Protein AF-E4X797-F1 (afdb_monomer_lite)

InterPro domains:
  IPR055325 Cilia- and flagella-associated protein 161 [PTHR24274] (7-200)

Structure (mmCIF, N/CA/C/O backbone):
data_AF-E4X797-F1
#
_entry.id   AF-E4X797-F1
#
loop_
_atom_site.group_PDB
_atom_site.id
_atom_site.type_symbol
_atom_site.label_atom_id
_atom_site.label_alt_id
_atom_site.label_comp_id
_atom_site.label_asym_id
_atom_site.label_entity_id
_atom_site.label_seq_id
_atom_site.pdbx_PDB_ins_code
_atom_site.Cartn_x
_atom_site.Cartn_y
_atom_site.Cartn_z
_atom_site.occupancy
_atom_site.B_iso_or_equiv
_atom_site.auth_seq_id
_atom_site.auth_comp_id
_atom_site.auth_asym_id
_atom_site.auth_atom_id
_atom_site.pdbx_PDB_model_num
ATOM 1 N N . MET A 1 1 ? 0.030 16.249 -66.588 1.00 43.78 1 MET A N 1
ATOM 2 C CA . MET A 1 1 ? 1.057 15.683 -65.692 1.00 43.78 1 MET A CA 1
ATOM 3 C C . MET A 1 1 ? 0.570 14.306 -65.312 1.00 43.78 1 MET A C 1
ATOM 5 O O . MET A 1 1 ? -0.428 14.226 -64.606 1.00 43.78 1 MET A O 1
ATOM 9 N N . ASP A 1 2 ? 1.193 13.257 -65.838 1.00 49.19 2 ASP A N 1
ATOM 10 C CA . ASP A 1 2 ? 0.786 11.895 -65.49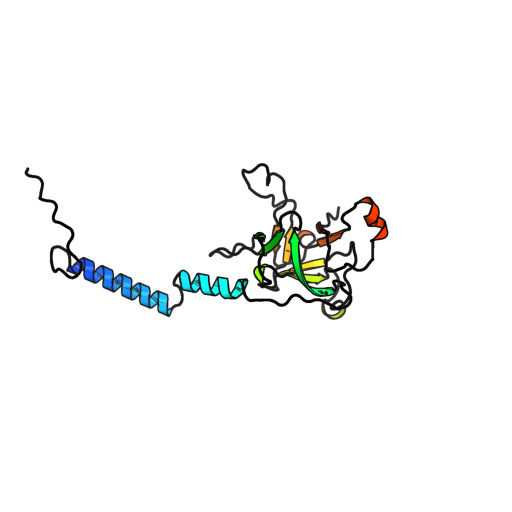4 1.00 49.19 2 ASP A CA 1
ATOM 11 C C . ASP A 1 2 ? 1.124 11.599 -64.025 1.00 49.19 2 ASP A C 1
ATOM 13 O O . ASP A 1 2 ? 2.208 11.977 -63.558 1.00 49.19 2 ASP A O 1
ATOM 17 N N . PRO A 1 3 ? 0.208 10.974 -63.263 1.00 57.75 3 PRO A N 1
ATOM 18 C CA . PRO A 1 3 ? 0.470 10.598 -61.884 1.00 57.75 3 PRO A CA 1
ATOM 19 C C . PRO A 1 3 ? 1.621 9.592 -61.867 1.00 57.75 3 PRO A C 1
ATOM 21 O O . PRO A 1 3 ? 1.581 8.575 -62.560 1.00 57.75 3 PRO A O 1
ATOM 24 N N . ARG A 1 4 ? 2.672 9.882 -61.090 1.00 59.25 4 ARG A N 1
ATOM 25 C CA . ARG A 1 4 ? 3.785 8.938 -60.927 1.00 59.25 4 ARG A CA 1
ATOM 26 C C . ARG A 1 4 ? 3.206 7.614 -60.414 1.00 59.25 4 ARG A C 1
ATOM 28 O O . ARG A 1 4 ? 2.452 7.654 -59.439 1.00 59.25 4 ARG A O 1
ATOM 35 N N . PRO A 1 5 ? 3.530 6.465 -61.030 1.00 65.88 5 PRO A N 1
ATOM 36 C CA . PRO A 1 5 ? 3.034 5.186 -60.550 1.00 65.88 5 PRO A CA 1
ATOM 37 C C . PRO A 1 5 ? 3.501 5.001 -59.104 1.00 65.88 5 PRO A C 1
ATOM 39 O O . PRO A 1 5 ? 4.691 5.142 -58.815 1.00 65.88 5 PRO A O 1
ATOM 42 N N . PHE A 1 6 ? 2.563 4.744 -58.189 1.00 63.16 6 PHE A N 1
ATOM 43 C CA . PHE A 1 6 ? 2.888 4.404 -56.808 1.00 63.16 6 PHE A CA 1
ATOM 44 C C . PHE A 1 6 ? 3.743 3.137 -56.831 1.00 63.16 6 PHE A C 1
ATOM 46 O O . PHE A 1 6 ? 3.275 2.052 -57.170 1.00 63.16 6 PHE A O 1
ATOM 53 N N . VAL A 1 7 ? 5.029 3.298 -56.540 1.00 67.88 7 VAL A N 1
ATOM 54 C CA . VAL A 1 7 ? 5.968 2.189 -56.442 1.00 67.88 7 VAL A CA 1
ATOM 55 C C . VAL A 1 7 ? 5.628 1.419 -55.166 1.00 67.88 7 VAL A C 1
ATOM 57 O O . VAL A 1 7 ? 5.572 2.008 -54.087 1.00 67.88 7 VAL A O 1
ATOM 60 N N . ASN A 1 8 ? 5.371 0.115 -55.289 1.00 73.19 8 ASN A N 1
ATOM 61 C CA . ASN A 1 8 ? 5.105 -0.752 -54.141 1.00 73.19 8 ASN A CA 1
ATOM 62 C C . ASN A 1 8 ? 6.277 -0.695 -53.150 1.00 73.19 8 ASN A C 1
ATOM 64 O O . ASN A 1 8 ? 7.438 -0.695 -53.559 1.00 73.19 8 ASN A O 1
ATOM 68 N N . ALA A 1 9 ? 5.980 -0.662 -51.848 1.00 72.38 9 ALA A N 1
ATOM 69 C CA . ALA A 1 9 ? 7.008 -0.659 -50.813 1.00 72.38 9 ALA A CA 1
ATOM 70 C C . ALA A 1 9 ? 7.877 -1.925 -50.923 1.00 72.38 9 ALA A C 1
ATOM 72 O O . ALA A 1 9 ? 7.372 -3.048 -50.865 1.00 72.38 9 ALA A O 1
ATOM 73 N N . TYR A 1 10 ? 9.185 -1.739 -51.100 1.00 79.00 10 TYR A N 1
ATOM 74 C CA . TYR A 1 10 ? 10.157 -2.829 -51.123 1.00 79.00 10 TYR A CA 1
ATOM 75 C C . TYR A 1 10 ? 10.612 -3.177 -49.702 1.00 79.00 10 TYR A C 1
ATOM 77 O O . TYR A 1 10 ? 10.561 -2.351 -48.794 1.00 79.00 10 TYR A O 1
ATOM 85 N N . SER A 1 11 ? 11.079 -4.412 -49.496 1.00 77.38 11 SER A N 1
ATOM 86 C CA . SER A 1 11 ? 11.676 -4.793 -48.212 1.00 77.38 11 SER A CA 1
ATOM 87 C C . SER A 1 11 ? 12.973 -4.015 -47.970 1.00 77.38 11 SER A C 1
ATOM 89 O O . SER A 1 11 ? 13.717 -3.758 -48.915 1.00 77.38 11 SER A O 1
ATOM 91 N N . ALA A 1 12 ? 13.309 -3.739 -46.706 1.00 74.19 12 ALA A N 1
ATOM 92 C CA . ALA A 1 12 ? 14.536 -3.021 -46.329 1.00 74.19 12 ALA A CA 1
ATOM 93 C C . ALA A 1 12 ? 15.841 -3.698 -46.806 1.00 74.19 12 ALA A C 1
ATOM 95 O O . ALA A 1 12 ? 16.902 -3.080 -46.799 1.00 74.19 12 ALA A O 1
ATOM 96 N N . ARG A 1 13 ? 15.782 -4.973 -47.219 1.00 79.00 13 ARG A N 1
ATOM 97 C CA . ARG A 1 13 ? 16.916 -5.715 -47.799 1.00 79.00 13 ARG A CA 1
ATOM 98 C C . ARG A 1 13 ? 17.127 -5.426 -49.288 1.00 79.00 13 ARG A C 1
ATOM 100 O O . ARG A 1 13 ? 18.183 -5.743 -49.830 1.00 79.00 13 ARG A O 1
ATOM 107 N N . THR A 1 14 ? 16.124 -4.868 -49.959 1.00 83.50 14 THR A N 1
ATOM 108 C CA . THR A 1 14 ? 16.163 -4.571 -51.391 1.00 83.50 14 THR A CA 1
ATOM 109 C C . THR A 1 14 ? 16.775 -3.190 -51.589 1.00 83.50 14 THR A C 1
ATOM 111 O O . THR A 1 14 ? 16.285 -2.209 -51.039 1.00 83.50 14 THR A O 1
ATOM 114 N N . ARG A 1 15 ? 17.840 -3.093 -52.391 1.00 83.75 15 ARG A N 1
ATOM 115 C CA . ARG A 1 15 ? 18.558 -1.833 -52.640 1.00 83.75 15 ARG A CA 1
ATOM 116 C C . ARG A 1 15 ? 17.838 -0.954 -53.667 1.00 83.75 15 ARG A C 1
ATOM 118 O O . ARG A 1 15 ? 18.357 -0.710 -54.752 1.00 83.75 15 ARG A O 1
ATOM 125 N N . VAL A 1 16 ? 16.617 -0.535 -53.352 1.00 83.81 16 VAL A N 1
ATOM 126 C CA . VAL A 1 16 ? 15.786 0.318 -54.214 1.00 83.81 16 VAL A CA 1
ATOM 127 C C . VAL A 1 16 ? 15.377 1.570 -53.448 1.00 83.81 16 VAL A C 1
ATOM 129 O O . VAL A 1 16 ? 15.048 1.505 -52.268 1.00 83.81 16 VAL A O 1
ATOM 132 N N . GLY A 1 17 ? 15.394 2.721 -54.123 1.00 83.38 17 GLY A N 1
ATOM 133 C CA . GLY A 1 17 ? 15.044 3.999 -53.505 1.00 83.38 17 GLY A CA 1
ATOM 134 C C . GLY A 1 17 ? 16.029 4.391 -52.403 1.00 83.38 17 GLY A C 1
ATOM 135 O O . GLY A 1 17 ? 17.241 4.260 -52.575 1.00 83.38 17 GLY A O 1
ATOM 136 N N . ASN A 1 18 ? 15.506 4.852 -51.267 1.00 85.00 18 ASN A N 1
ATOM 137 C CA . ASN A 1 18 ? 16.290 5.356 -50.139 1.00 85.00 18 ASN A CA 1
ATOM 138 C C . ASN A 1 18 ? 16.750 4.262 -49.158 1.00 85.00 18 ASN A C 1
ATOM 140 O O . ASN A 1 18 ? 16.834 4.468 -47.949 1.00 85.00 18 ASN A O 1
ATOM 144 N N . TRP A 1 19 ? 17.041 3.075 -49.689 1.00 84.81 19 TRP A N 1
ATOM 145 C CA . TRP A 1 19 ? 17.377 1.890 -48.900 1.00 84.81 19 TRP A CA 1
ATOM 146 C C . TRP A 1 19 ? 18.532 2.126 -47.913 1.00 84.81 19 TRP A C 1
ATOM 148 O O . TRP A 1 19 ? 18.557 1.534 -46.839 1.00 84.81 19 TRP A O 1
ATOM 158 N N . ASN A 1 20 ? 19.488 2.987 -48.273 1.00 86.44 20 ASN A N 1
ATOM 159 C CA . ASN A 1 20 ? 20.651 3.293 -47.448 1.00 86.44 20 ASN A CA 1
ATOM 160 C C . ASN A 1 20 ? 20.257 4.088 -46.192 1.00 86.44 20 ASN A C 1
ATOM 162 O O . ASN A 1 20 ? 20.698 3.756 -45.098 1.00 86.44 20 ASN A O 1
ATOM 166 N N . GLU A 1 21 ? 19.388 5.096 -46.324 1.00 87.31 21 GLU A N 1
ATOM 167 C CA . GLU A 1 21 ? 18.887 5.860 -45.173 1.00 87.31 21 GLU A CA 1
ATOM 168 C C . GLU A 1 21 ? 18.026 4.986 -44.255 1.00 87.31 21 GLU A C 1
ATOM 170 O O . GLU A 1 21 ? 18.160 5.062 -43.034 1.00 87.31 21 GLU A O 1
ATOM 175 N N . ASP A 1 22 ? 17.204 4.099 -44.828 1.00 86.12 22 ASP A N 1
ATOM 176 C CA . ASP A 1 22 ? 16.419 3.141 -44.047 1.00 86.12 22 ASP A CA 1
ATOM 177 C C . ASP A 1 22 ? 17.318 2.193 -43.230 1.00 86.12 22 ASP A C 1
ATOM 179 O O . ASP A 1 22 ? 17.019 1.937 -42.062 1.00 86.12 22 ASP A O 1
ATOM 183 N N . GLN A 1 23 ? 18.434 1.712 -43.797 1.00 84.69 23 GLN A N 1
ATOM 184 C CA . GLN A 1 23 ? 19.422 0.900 -43.071 1.00 84.69 23 GLN A CA 1
ATOM 185 C C . GLN A 1 23 ? 20.101 1.694 -41.950 1.00 84.69 23 GLN A C 1
ATOM 187 O O . GLN A 1 23 ? 20.113 1.233 -40.810 1.00 84.69 23 GLN A O 1
ATOM 192 N N . PHE A 1 24 ? 20.580 2.911 -42.228 1.00 87.56 24 PHE A N 1
ATOM 193 C CA . PHE A 1 24 ? 21.188 3.765 -41.200 1.00 87.56 24 PHE A CA 1
ATOM 194 C C . PHE A 1 24 ? 20.222 4.087 -40.057 1.00 87.56 24 PHE A C 1
ATOM 196 O O . PHE A 1 24 ? 20.630 4.118 -38.893 1.00 87.56 24 PHE A O 1
ATOM 203 N N . ARG A 1 25 ? 18.936 4.311 -40.360 1.00 85.81 25 ARG A N 1
ATOM 204 C CA . ARG A 1 25 ? 17.911 4.517 -39.332 1.00 85.81 25 ARG A CA 1
ATOM 205 C C . ARG A 1 25 ? 17.766 3.276 -38.452 1.00 85.81 25 ARG A C 1
ATOM 207 O O . ARG A 1 25 ? 17.811 3.412 -37.234 1.00 85.81 25 ARG A O 1
ATOM 214 N N . ILE A 1 26 ? 17.652 2.091 -39.055 1.00 87.69 26 ILE A N 1
ATOM 215 C CA . ILE A 1 26 ? 17.525 0.821 -38.322 1.00 87.69 26 ILE A CA 1
ATOM 216 C C . ILE A 1 26 ? 18.758 0.564 -37.451 1.00 87.69 26 ILE A C 1
ATOM 218 O O . ILE A 1 26 ? 18.621 0.213 -36.284 1.00 87.69 26 ILE A O 1
ATOM 222 N N . GLU A 1 27 ? 19.965 0.754 -37.984 1.00 91.06 27 GLU A N 1
ATOM 223 C CA . GLU A 1 27 ? 21.207 0.588 -37.222 1.00 91.06 27 GLU A CA 1
ATO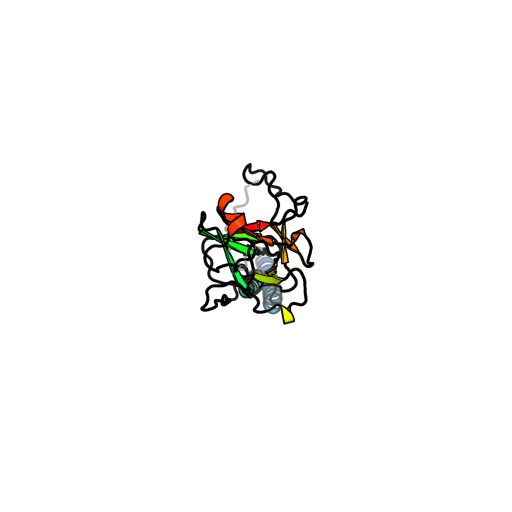M 224 C C . GLU A 1 27 ? 21.267 1.542 -36.027 1.00 91.06 27 GLU A C 1
ATOM 226 O O . GLU A 1 27 ? 21.610 1.127 -34.920 1.00 91.06 27 GLU A O 1
ATOM 231 N N . ARG A 1 28 ? 20.873 2.806 -36.220 1.00 90.81 28 ARG A N 1
ATOM 232 C CA . ARG A 1 28 ? 20.832 3.801 -35.145 1.00 90.81 28 ARG A CA 1
ATOM 233 C C . ARG A 1 28 ? 19.783 3.467 -34.083 1.00 90.81 28 ARG A C 1
ATOM 235 O O . ARG A 1 28 ? 20.077 3.593 -32.896 1.00 90.81 28 ARG A O 1
ATOM 242 N N . GLU A 1 29 ? 18.589 3.041 -34.489 1.00 91.44 29 GLU A N 1
ATOM 243 C CA . GLU A 1 29 ? 17.527 2.587 -33.578 1.00 91.44 29 GLU A CA 1
ATOM 244 C C . GLU A 1 29 ? 17.959 1.342 -32.792 1.00 91.44 29 GLU A C 1
ATOM 246 O O . GLU A 1 29 ? 17.751 1.275 -31.581 1.00 91.44 29 GLU A O 1
ATOM 251 N N . ASN A 1 30 ? 18.628 0.389 -33.448 1.00 91.75 30 ASN A N 1
ATOM 252 C CA . ASN A 1 30 ? 19.165 -0.809 -32.805 1.00 91.75 30 ASN A CA 1
ATOM 253 C C . ASN A 1 30 ? 20.282 -0.469 -31.812 1.00 91.75 30 ASN A C 1
ATOM 255 O O . ASN A 1 30 ? 20.276 -0.990 -30.698 1.00 91.75 30 ASN A O 1
ATOM 259 N N . ALA A 1 31 ? 21.203 0.427 -32.171 1.00 93.62 31 ALA A N 1
ATOM 260 C CA . ALA A 1 31 ? 22.273 0.863 -31.277 1.00 93.62 31 ALA A CA 1
ATOM 261 C C . ALA A 1 31 ? 21.721 1.585 -30.035 1.00 93.62 31 ALA A C 1
ATOM 263 O O . ALA A 1 31 ? 22.186 1.343 -28.918 1.00 93.62 31 ALA A O 1
ATOM 264 N N . ASP A 1 32 ? 20.703 2.437 -30.202 1.00 92.12 32 ASP A N 1
ATOM 265 C CA . ASP A 1 32 ? 20.028 3.085 -29.072 1.00 92.12 32 ASP A CA 1
ATOM 266 C C . ASP A 1 32 ? 19.268 2.067 -28.210 1.00 92.12 32 ASP A C 1
ATOM 268 O O . ASP A 1 32 ? 19.373 2.078 -26.983 1.00 92.12 32 ASP A O 1
ATOM 272 N N . TYR A 1 33 ? 18.584 1.106 -28.838 1.00 93.44 33 TYR A N 1
ATOM 273 C CA . TYR A 1 33 ? 17.927 0.009 -28.135 1.00 93.44 33 TYR A CA 1
ATOM 274 C C . TYR A 1 33 ? 18.915 -0.830 -27.316 1.00 93.44 33 TYR A C 1
ATOM 276 O O . TYR A 1 33 ? 18.655 -1.102 -26.145 1.00 93.44 33 TYR A O 1
ATOM 284 N N . GLU A 1 34 ? 20.053 -1.224 -27.889 1.00 93.31 34 GLU A N 1
ATOM 285 C CA . GLU A 1 34 ? 21.095 -1.982 -27.190 1.00 93.31 34 GLU A CA 1
ATOM 286 C C . GLU A 1 34 ? 21.696 -1.185 -26.032 1.00 93.31 34 GLU A C 1
ATOM 288 O O . GLU A 1 34 ? 21.855 -1.725 -24.933 1.00 93.31 34 GLU A O 1
ATOM 293 N N . ARG A 1 35 ? 21.941 0.116 -26.231 1.00 94.44 35 ARG A N 1
ATOM 294 C CA . ARG A 1 35 ? 22.379 1.030 -25.170 1.00 94.44 35 ARG A CA 1
ATOM 295 C C . ARG A 1 35 ? 21.366 1.085 -24.024 1.00 94.44 35 ARG A C 1
ATOM 297 O O . ARG A 1 35 ? 21.747 0.929 -22.863 1.00 94.44 35 ARG A O 1
ATOM 304 N N . LEU A 1 36 ? 20.082 1.285 -24.325 1.00 92.19 36 LEU A N 1
ATOM 305 C CA . LEU A 1 36 ? 19.012 1.342 -23.322 1.00 92.19 36 LEU A CA 1
ATOM 306 C C . LEU A 1 36 ? 18.791 -0.012 -22.634 1.00 92.19 36 LEU A C 1
ATOM 308 O O . LEU A 1 36 ? 18.536 -0.053 -21.427 1.00 92.19 36 LEU A O 1
ATOM 312 N N . LYS A 1 37 ? 18.935 -1.117 -23.375 1.00 93.69 37 LYS A N 1
ATOM 313 C CA . LYS A 1 37 ? 18.876 -2.491 -22.859 1.00 93.69 37 LYS A CA 1
ATOM 314 C C . LYS A 1 37 ? 19.996 -2.757 -21.863 1.00 93.69 37 LYS A C 1
ATOM 316 O O . LYS A 1 37 ? 19.723 -3.295 -20.790 1.00 93.69 37 LYS A O 1
ATOM 321 N N . ALA A 1 38 ? 21.226 -2.373 -22.211 1.00 92.19 38 ALA A N 1
ATOM 322 C CA . ALA A 1 38 ? 22.402 -2.512 -21.357 1.00 92.19 38 ALA A CA 1
ATOM 323 C C . ALA A 1 38 ? 22.287 -1.645 -20.094 1.00 92.19 38 ALA A C 1
ATOM 325 O O . ALA A 1 38 ? 22.628 -2.096 -19.004 1.00 92.19 38 ALA A O 1
ATOM 326 N N . ALA A 1 39 ? 21.728 -0.437 -20.217 1.00 92.44 39 ALA A N 1
ATOM 327 C CA . ALA A 1 39 ? 21.442 0.434 -19.079 1.00 92.44 39 ALA A CA 1
ATOM 328 C C . ALA A 1 39 ? 20.250 -0.039 -18.218 1.00 92.44 39 ALA A C 1
ATOM 330 O O . ALA A 1 39 ? 20.035 0.470 -17.117 1.00 92.44 39 ALA A O 1
ATOM 331 N N . GLY A 1 40 ? 19.450 -1.002 -18.689 1.00 89.12 40 GLY A N 1
ATOM 332 C CA . GLY A 1 40 ? 18.283 -1.483 -17.952 1.00 89.12 40 GLY A CA 1
ATOM 333 C C . GLY A 1 40 ? 17.127 -0.474 -17.898 1.00 89.12 40 GLY A C 1
ATOM 334 O O . GLY A 1 40 ? 16.359 -0.495 -16.927 1.00 89.12 40 GLY A O 1
ATOM 335 N N . LEU A 1 41 ? 17.066 0.439 -18.876 1.00 89.12 41 LEU A N 1
ATOM 336 C CA . LEU A 1 41 ? 16.121 1.560 -18.964 1.00 89.12 41 LEU A CA 1
ATOM 337 C C . LEU A 1 41 ? 14.966 1.288 -19.933 1.00 89.12 41 LEU A C 1
ATOM 339 O O . LEU A 1 41 ? 14.091 2.138 -20.105 1.00 89.12 41 LEU A O 1
ATOM 343 N N . LEU A 1 42 ? 14.927 0.109 -20.565 1.00 90.62 42 LEU A N 1
ATOM 344 C CA . LEU A 1 42 ? 13.785 -0.253 -21.393 1.00 90.62 42 LEU A CA 1
ATOM 345 C C . LEU A 1 42 ? 12.529 -0.319 -20.529 1.00 90.62 42 LEU A C 1
ATOM 347 O O . LEU A 1 42 ? 12.534 -0.847 -19.415 1.00 90.62 42 LEU A O 1
ATOM 351 N N . ARG A 1 43 ? 11.414 0.163 -21.081 1.00 87.19 43 ARG A N 1
ATOM 352 C CA . ARG A 1 43 ? 10.132 0.239 -20.372 1.00 87.19 43 ARG A CA 1
ATOM 353 C C . ARG A 1 43 ? 9.734 -1.085 -19.714 1.00 87.19 43 ARG A C 1
ATOM 355 O O . ARG A 1 43 ? 9.262 -1.073 -18.584 1.00 87.19 43 ARG A O 1
ATOM 362 N N . HIS A 1 44 ? 9.934 -2.218 -20.389 1.00 88.38 44 HIS A N 1
ATOM 363 C CA . HIS A 1 44 ? 9.597 -3.527 -19.823 1.00 88.38 44 HIS A CA 1
ATOM 364 C C . HIS A 1 44 ? 10.490 -3.899 -18.627 1.00 88.38 44 HIS A C 1
ATOM 366 O O . HIS A 1 44 ? 9.967 -4.406 -17.642 1.00 88.38 44 HIS A O 1
ATOM 372 N N . GLN A 1 45 ? 11.788 -3.568 -18.663 1.00 90.19 45 GLN A N 1
ATOM 373 C CA . GLN A 1 45 ? 12.728 -3.807 -17.558 1.00 90.19 45 GLN A CA 1
ATOM 374 C C . GLN A 1 45 ? 12.402 -2.923 -16.347 1.00 90.19 45 GLN A C 1
ATOM 376 O O . GLN A 1 45 ? 12.437 -3.383 -15.209 1.00 90.19 45 GLN A O 1
ATOM 381 N N . LEU A 1 46 ? 12.048 -1.655 -16.579 1.00 88.38 46 LEU A N 1
ATOM 382 C CA . LEU A 1 46 ? 11.616 -0.746 -15.513 1.00 88.38 46 LEU A CA 1
ATOM 383 C C . LEU A 1 46 ? 10.317 -1.230 -14.857 1.00 88.38 46 LEU A C 1
ATOM 385 O O . LEU A 1 46 ? 10.233 -1.316 -13.633 1.00 88.38 46 LEU A O 1
ATOM 389 N N . VAL A 1 47 ? 9.329 -1.621 -15.666 1.00 88.00 47 VAL A N 1
ATOM 390 C CA . VAL A 1 47 ? 8.067 -2.189 -15.171 1.00 88.00 47 VAL A CA 1
ATOM 391 C C . VAL A 1 47 ? 8.313 -3.486 -14.399 1.00 88.00 47 VAL A C 1
ATOM 393 O O . VAL A 1 47 ? 7.676 -3.710 -13.374 1.00 88.00 47 VAL A O 1
ATOM 396 N N . GLU A 1 48 ? 9.234 -4.335 -14.847 1.00 89.19 48 GLU A N 1
ATOM 397 C CA . GLU A 1 48 ? 9.595 -5.568 -14.146 1.00 89.19 48 GLU A CA 1
ATOM 398 C C . GLU A 1 48 ? 10.256 -5.294 -12.789 1.00 89.19 48 GLU A C 1
ATOM 400 O O . GLU A 1 48 ? 9.876 -5.917 -11.798 1.00 89.19 48 GLU A O 1
ATOM 405 N N . LYS A 1 49 ? 11.157 -4.303 -12.704 1.00 88.06 49 LYS A N 1
ATOM 406 C CA . LYS A 1 49 ? 11.740 -3.836 -11.431 1.00 88.06 49 LYS A CA 1
ATOM 407 C C . LYS A 1 49 ? 10.668 -3.333 -10.458 1.00 88.06 49 LYS A C 1
ATOM 409 O O . LYS A 1 49 ? 10.710 -3.650 -9.272 1.00 88.06 49 LYS A O 1
ATOM 414 N N . ILE A 1 50 ? 9.688 -2.570 -10.946 1.00 87.44 50 ILE A N 1
ATOM 415 C CA . ILE A 1 50 ? 8.570 -2.091 -10.117 1.00 87.44 50 ILE A CA 1
ATOM 416 C C . ILE A 1 50 ? 7.702 -3.275 -9.669 1.00 87.44 50 ILE A C 1
ATOM 418 O O . ILE A 1 50 ? 7.397 -3.412 -8.484 1.00 87.44 50 ILE A O 1
ATOM 422 N N . LYS A 1 51 ? 7.340 -4.175 -10.590 1.00 87.31 51 LYS A N 1
ATOM 423 C CA . LYS A 1 51 ? 6.526 -5.358 -10.284 1.00 87.31 51 LYS A CA 1
ATOM 424 C C . LYS A 1 51 ? 7.191 -6.253 -9.247 1.00 87.31 51 LYS A C 1
ATOM 426 O O . LYS A 1 51 ? 6.533 -6.612 -8.277 1.00 87.31 51 LYS A O 1
ATOM 431 N N . SER A 1 52 ? 8.470 -6.584 -9.417 1.00 88.69 52 SER A N 1
ATOM 432 C CA . SER A 1 52 ? 9.191 -7.456 -8.483 1.00 88.69 52 SER A CA 1
ATOM 433 C C . SER A 1 52 ? 9.265 -6.849 -7.083 1.00 88.69 52 SER A C 1
ATOM 435 O O . SER A 1 52 ? 9.107 -7.557 -6.092 1.00 88.69 52 SER A O 1
ATOM 437 N N . ARG A 1 53 ? 9.412 -5.524 -6.992 1.00 88.94 53 ARG A N 1
ATOM 438 C CA . ARG A 1 53 ? 9.430 -4.797 -5.726 1.00 88.94 53 ARG A CA 1
ATOM 439 C C . ARG A 1 53 ? 8.073 -4.787 -5.016 1.00 88.94 53 ARG A C 1
ATOM 441 O O . ARG A 1 53 ? 8.012 -5.081 -3.824 1.00 88.94 53 ARG A O 1
ATOM 448 N N . PHE A 1 54 ? 7.000 -4.421 -5.715 1.00 88.19 54 PHE A N 1
ATOM 449 C CA . PHE A 1 54 ? 5.675 -4.227 -5.109 1.00 88.19 54 PHE A CA 1
ATOM 450 C C . PHE A 1 54 ? 4.902 -5.540 -4.926 1.00 88.19 54 PHE A C 1
ATOM 452 O O . PHE A 1 54 ? 4.156 -5.683 -3.957 1.00 88.19 54 PHE A O 1
ATOM 459 N N . LEU A 1 55 ? 5.086 -6.503 -5.833 1.00 88.44 55 LEU A N 1
ATOM 460 C CA . LEU A 1 55 ? 4.420 -7.809 -5.799 1.00 88.44 55 LEU A CA 1
ATOM 461 C C . LEU A 1 55 ? 5.254 -8.886 -5.098 1.00 88.44 55 LEU A C 1
ATOM 463 O O . LEU A 1 55 ? 4.869 -10.053 -5.122 1.00 88.44 55 LEU A O 1
ATOM 467 N N . ALA A 1 56 ? 6.373 -8.516 -4.465 1.00 90.50 56 ALA A N 1
ATOM 468 C CA . ALA A 1 56 ? 7.133 -9.442 -3.638 1.00 90.50 56 ALA A CA 1
ATOM 469 C C . ALA A 1 56 ? 6.197 -10.087 -2.597 1.00 90.50 56 ALA A C 1
ATOM 471 O O . ALA A 1 56 ? 5.481 -9.353 -1.900 1.00 90.50 56 ALA A O 1
ATOM 472 N N . PRO A 1 57 ? 6.170 -11.428 -2.496 1.00 90.12 57 PRO A N 1
ATOM 473 C CA . PRO A 1 57 ? 5.276 -12.123 -1.585 1.00 90.12 57 PRO A CA 1
ATOM 474 C C . PRO A 1 57 ? 5.649 -11.801 -0.141 1.00 90.12 57 PRO A C 1
ATOM 476 O O . PRO A 1 57 ? 6.828 -11.746 0.218 1.00 90.12 57 PRO A O 1
ATOM 479 N N . VAL A 1 58 ? 4.635 -11.595 0.694 1.00 89.69 58 VAL A N 1
ATOM 480 C CA . VAL A 1 58 ? 4.811 -11.304 2.119 1.00 89.69 58 VAL A CA 1
ATOM 481 C C . VAL A 1 58 ? 3.966 -12.277 2.918 1.00 89.69 58 VAL A C 1
ATOM 483 O O . VAL A 1 58 ? 2.797 -12.491 2.605 1.00 89.69 58 VAL A O 1
ATOM 486 N N . LYS A 1 59 ? 4.548 -12.869 3.960 1.00 87.12 59 LYS A N 1
ATOM 487 C CA . LYS A 1 59 ? 3.789 -13.674 4.918 1.00 87.12 59 LYS A CA 1
ATOM 488 C C . LYS A 1 59 ? 3.096 -12.729 5.895 1.00 87.12 59 LYS A C 1
ATOM 490 O O . LYS A 1 59 ? 3.764 -11.904 6.511 1.00 87.12 59 LYS A O 1
ATOM 495 N N . THR A 1 60 ? 1.775 -12.831 5.998 1.00 82.19 60 THR A N 1
ATOM 496 C CA . THR A 1 60 ? 1.011 -12.152 7.049 1.00 82.19 60 THR A CA 1
ATOM 497 C C . THR A 1 60 ? 1.341 -12.781 8.394 1.00 82.19 60 THR A C 1
ATOM 499 O O . THR A 1 60 ? 1.532 -13.998 8.479 1.00 82.19 60 THR A O 1
ATOM 502 N N . THR A 1 61 ? 1.415 -11.959 9.435 1.00 83.31 61 THR A N 1
ATOM 503 C CA . THR A 1 61 ? 1.671 -12.449 10.790 1.00 83.31 61 THR A CA 1
ATOM 504 C C . THR A 1 61 ? 0.340 -12.841 11.416 1.00 83.31 61 THR A C 1
ATOM 506 O O . THR A 1 61 ? -0.546 -12.003 11.546 1.00 83.31 61 THR A O 1
ATOM 509 N N . GLY A 1 62 ? 0.198 -14.116 11.767 1.00 76.56 62 GLY A N 1
ATOM 510 C CA . GLY A 1 62 ? -0.942 -14.637 12.515 1.00 76.56 62 GLY A CA 1
ATOM 511 C C . GLY A 1 62 ? -0.455 -15.238 13.823 1.00 76.56 62 GLY A C 1
ATOM 512 O O . GLY A 1 62 ? 0.561 -15.937 13.837 1.00 76.56 62 GLY A O 1
ATOM 513 N N . HIS A 1 63 ? -1.170 -14.963 14.908 1.00 79.50 63 HIS A N 1
ATOM 514 C CA . HIS A 1 63 ? -0.892 -15.541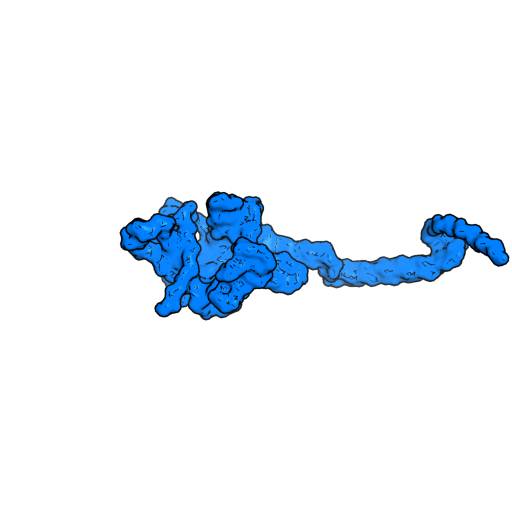 16.220 1.00 79.50 63 HIS A CA 1
ATOM 515 C C . HIS A 1 63 ? -1.971 -16.573 16.553 1.00 79.50 63 HIS A C 1
ATOM 517 O O . HIS A 1 63 ? -3.120 -16.432 16.139 1.00 79.50 63 HIS A O 1
ATOM 523 N N . GLY A 1 64 ? -1.611 -17.635 17.280 1.00 76.12 64 GLY A N 1
ATOM 524 C CA . GLY A 1 64 ? -2.542 -18.726 17.608 1.00 76.12 64 GLY A CA 1
ATOM 525 C C . GLY A 1 64 ? -3.695 -18.320 18.534 1.00 76.12 64 GLY A C 1
ATOM 526 O O . GLY A 1 64 ? -4.673 -19.051 18.641 1.00 76.12 64 GLY A O 1
ATOM 527 N N . ASP A 1 65 ? -3.589 -17.162 19.185 1.00 81.69 65 ASP A N 1
ATOM 528 C CA . ASP A 1 65 ? -4.632 -16.551 20.011 1.00 81.69 65 ASP A CA 1
ATOM 529 C C . ASP A 1 65 ? -5.626 -15.703 19.198 1.00 81.69 65 ASP A C 1
ATOM 531 O O . ASP A 1 65 ? -6.630 -15.259 19.745 1.00 81.69 65 ASP A O 1
ATOM 535 N N . GLY A 1 66 ? -5.365 -15.472 17.907 1.00 82.06 66 GLY A N 1
ATOM 536 C CA . GLY A 1 66 ? -6.254 -14.724 17.020 1.00 82.06 66 GLY A CA 1
ATOM 537 C C . GLY A 1 66 ? -6.296 -13.215 17.275 1.00 82.06 66 GLY A C 1
ATOM 538 O O . GLY A 1 66 ? -7.113 -12.532 16.655 1.00 82.06 66 GLY A O 1
ATOM 539 N N . HIS A 1 67 ? -5.429 -12.673 18.137 1.00 86.31 67 HIS A N 1
ATOM 540 C CA . HIS A 1 67 ? -5.378 -11.240 18.428 1.00 86.31 67 HIS A CA 1
ATOM 541 C C . HIS A 1 67 ? -4.407 -10.501 17.504 1.00 86.31 67 HIS A C 1
ATOM 543 O O . HIS A 1 67 ? -3.350 -11.009 17.118 1.00 86.31 67 HIS A O 1
ATOM 549 N N . MET A 1 68 ? -4.757 -9.266 17.156 1.00 88.31 68 MET A N 1
ATOM 550 C CA . MET A 1 68 ? -3.878 -8.363 16.419 1.00 88.31 68 MET A CA 1
ATOM 551 C C . MET A 1 68 ? -2.893 -7.691 17.378 1.00 88.31 68 MET A C 1
ATOM 553 O O . MET A 1 68 ? -3.301 -7.163 18.414 1.00 88.31 68 MET A O 1
ATOM 557 N N . ARG A 1 69 ? -1.603 -7.676 17.032 1.00 90.56 69 ARG A N 1
ATOM 558 C CA . ARG A 1 69 ? -0.543 -7.062 17.844 1.00 90.56 69 ARG A CA 1
ATOM 559 C C . ARG A 1 69 ? 0.202 -5.972 17.079 1.00 90.56 69 ARG A C 1
ATOM 561 O O . ARG A 1 69 ? 0.250 -5.963 15.847 1.00 90.56 69 ARG A O 1
ATOM 568 N N . PHE A 1 70 ? 0.821 -5.048 17.807 1.00 90.88 70 PHE A N 1
ATOM 569 C CA . PHE A 1 70 ? 1.739 -4.086 17.198 1.00 90.88 70 PHE A CA 1
ATOM 570 C C . PHE A 1 70 ? 2.965 -4.809 16.628 1.00 90.88 70 PHE A C 1
ATOM 572 O O . PHE A 1 70 ? 3.549 -5.676 17.279 1.00 90.88 70 PHE A O 1
ATOM 579 N N . GLY A 1 71 ? 3.344 -4.450 15.400 1.00 89.00 71 GLY A N 1
ATOM 580 C CA . GLY A 1 71 ? 4.385 -5.118 14.616 1.00 89.00 71 GLY A CA 1
ATOM 581 C C . GLY A 1 71 ? 3.857 -6.159 13.622 1.00 89.00 71 GLY A C 1
ATOM 582 O O . GLY A 1 71 ? 4.601 -6.558 12.719 1.00 89.00 71 GLY A O 1
ATOM 583 N N . ASP A 1 72 ? 2.582 -6.548 13.721 1.00 90.56 72 ASP A N 1
ATOM 584 C CA . ASP A 1 72 ? 1.986 -7.522 12.810 1.00 90.56 72 ASP A CA 1
ATOM 585 C C . ASP A 1 72 ? 1.836 -6.974 11.393 1.00 90.56 72 ASP A C 1
ATOM 587 O O . ASP A 1 72 ? 1.564 -5.790 11.172 1.00 90.56 72 ASP A O 1
ATOM 591 N N . ILE A 1 73 ? 1.999 -7.873 10.421 1.00 91.38 73 ILE A N 1
ATOM 592 C CA . ILE A 1 73 ? 1.754 -7.594 9.011 1.00 91.38 73 ILE A CA 1
ATOM 593 C C . ILE A 1 73 ? 0.343 -8.063 8.666 1.00 91.38 73 ILE A C 1
ATOM 595 O O . ILE A 1 73 ? 0.080 -9.267 8.607 1.00 91.38 73 ILE A O 1
ATOM 599 N N . VAL A 1 74 ? -0.530 -7.102 8.380 1.00 89.69 74 VAL A N 1
ATOM 600 C CA . VAL A 1 74 ? -1.958 -7.305 8.129 1.00 89.69 74 VAL A CA 1
ATOM 601 C C . VAL A 1 74 ? -2.347 -6.884 6.713 1.00 89.69 74 VAL A C 1
ATOM 603 O O . VAL A 1 74 ? -1.639 -6.130 6.039 1.00 89.69 74 VAL A O 1
ATOM 606 N N . GLN A 1 75 ? -3.498 -7.369 6.253 1.00 88.94 75 GLN A N 1
ATOM 607 C CA . GLN A 1 75 ? -4.141 -6.913 5.023 1.00 88.94 75 GLN A CA 1
ATOM 608 C C . GLN A 1 75 ? -5.493 -6.301 5.368 1.00 88.94 75 GLN A C 1
ATOM 610 O O . GLN A 1 75 ? -6.275 -6.896 6.103 1.00 88.94 75 GLN A O 1
ATOM 615 N N . VAL A 1 76 ? -5.796 -5.140 4.793 1.00 88.06 76 VAL A N 1
ATOM 616 C CA . VAL A 1 76 ? -7.108 -4.509 4.968 1.00 88.06 76 VAL A CA 1
ATOM 617 C C . VAL A 1 76 ? -8.019 -4.976 3.841 1.00 88.06 76 VAL A C 1
ATOM 619 O O . VAL A 1 76 ? -7.796 -4.625 2.679 1.00 88.06 76 VAL A O 1
ATOM 622 N N . ARG A 1 77 ? -9.030 -5.786 4.169 1.00 86.62 77 ARG A N 1
ATOM 623 C CA . ARG A 1 77 ? -10.007 -6.310 3.209 1.00 86.62 77 ARG A CA 1
ATOM 624 C C . ARG A 1 77 ? -11.373 -5.674 3.436 1.00 86.62 77 ARG A C 1
ATOM 626 O O . ARG A 1 77 ? -11.840 -5.562 4.560 1.00 86.62 77 ARG A O 1
ATOM 633 N N . ASN A 1 78 ? -12.010 -5.287 2.343 1.00 85.94 78 ASN A N 1
ATOM 634 C CA . ASN A 1 78 ? -13.417 -4.942 2.301 1.00 85.94 78 ASN A CA 1
ATOM 635 C C . ASN A 1 78 ? -14.211 -6.196 1.924 1.00 85.94 78 ASN A C 1
ATOM 637 O O . ASN A 1 78 ? -14.156 -6.629 0.770 1.00 85.94 78 ASN A O 1
ATOM 641 N N . ASP A 1 79 ? -14.928 -6.751 2.898 1.00 82.06 79 ASP A N 1
ATOM 642 C CA . ASP A 1 79 ? -15.720 -7.974 2.750 1.00 82.06 79 ASP A CA 1
ATOM 643 C C . ASP A 1 79 ? -16.888 -7.798 1.764 1.00 82.06 79 ASP A C 1
ATOM 645 O O . ASP A 1 79 ? -17.088 -8.616 0.872 1.00 82.06 79 ASP A O 1
ATOM 649 N N . ALA A 1 80 ? -17.575 -6.649 1.807 1.00 82.38 80 ALA A N 1
ATOM 650 C CA . ALA A 1 80 ? -18.737 -6.379 0.957 1.00 82.38 80 ALA A CA 1
ATOM 651 C C . ALA A 1 80 ? -18.416 -6.354 -0.550 1.00 82.38 80 ALA A C 1
ATOM 653 O O . ALA A 1 80 ? -19.306 -6.550 -1.377 1.00 82.38 80 ALA A O 1
ATOM 654 N N . GLN A 1 81 ? -17.164 -6.069 -0.921 1.00 81.81 81 GLN A N 1
ATOM 655 C CA . GLN A 1 81 ? -16.728 -5.982 -2.321 1.00 81.81 81 GLN A CA 1
ATOM 656 C C . GLN A 1 81 ? -15.656 -7.018 -2.695 1.00 81.81 81 GLN A C 1
ATOM 658 O O . GLN A 1 81 ? -15.200 -7.013 -3.839 1.00 81.81 81 GLN A O 1
ATOM 663 N N . ASP A 1 82 ? -15.247 -7.882 -1.758 1.00 84.38 82 ASP A N 1
ATOM 664 C CA . ASP A 1 82 ? -14.110 -8.810 -1.892 1.00 84.38 82 ASP A CA 1
ATOM 665 C C . ASP A 1 82 ? -12.849 -8.127 -2.472 1.00 84.38 82 ASP A C 1
ATOM 667 O O . ASP A 1 82 ? -12.181 -8.601 -3.400 1.00 84.38 82 ASP A O 1
ATOM 671 N N . THR A 1 83 ? -12.542 -6.933 -1.952 1.00 87.94 83 THR A N 1
ATOM 672 C CA . THR A 1 83 ? -11.377 -6.145 -2.384 1.00 87.94 83 THR A CA 1
ATOM 673 C C . THR A 1 83 ? -10.400 -5.918 -1.248 1.00 87.94 83 THR A C 1
ATOM 675 O O . THR A 1 83 ? -10.810 -5.649 -0.124 1.00 87.94 83 THR A O 1
ATOM 678 N N . THR A 1 84 ? -9.108 -5.937 -1.550 1.00 88.44 84 THR A N 1
ATOM 679 C CA . THR A 1 84 ? -8.037 -5.641 -0.595 1.00 88.44 84 THR A CA 1
ATOM 680 C C . THR A 1 84 ? -7.435 -4.274 -0.896 1.00 88.44 84 THR A C 1
ATOM 682 O O . THR A 1 84 ? -7.208 -3.928 -2.061 1.00 88.44 84 THR A O 1
ATOM 685 N N . LEU A 1 85 ? -7.154 -3.504 0.153 1.00 88.81 85 LEU A N 1
ATOM 686 C CA . LEU A 1 85 ? -6.449 -2.234 0.057 1.00 88.81 85 LEU A CA 1
ATOM 687 C C . LEU A 1 85 ? -5.029 -2.457 -0.473 1.00 88.81 85 LEU A C 1
ATOM 689 O O . LEU A 1 85 ? -4.313 -3.353 -0.028 1.00 88.81 85 LEU A O 1
ATOM 693 N N . ALA A 1 86 ? -4.626 -1.647 -1.444 1.00 89.25 86 ALA A N 1
ATOM 694 C CA . ALA A 1 86 ? -3.386 -1.829 -2.174 1.00 89.25 86 ALA A CA 1
ATOM 695 C C . ALA A 1 86 ? -2.773 -0.484 -2.565 1.00 89.25 86 ALA A C 1
ATOM 697 O O . ALA A 1 86 ? -3.409 0.335 -3.236 1.00 89.25 86 ALA A O 1
ATOM 698 N N . VAL A 1 87 ? -1.500 -0.292 -2.227 1.00 87.75 87 VAL A N 1
ATOM 699 C CA . VAL A 1 87 ? -0.725 0.885 -2.644 1.00 87.75 87 VAL A CA 1
ATOM 700 C C . VAL A 1 87 ? -0.554 0.849 -4.160 1.00 87.75 87 VAL A C 1
ATOM 702 O O . VAL A 1 87 ? 0.032 -0.080 -4.707 1.00 87.75 87 VAL A O 1
ATOM 705 N N . HIS A 1 88 ? -1.135 1.791 -4.884 1.00 81.88 88 HIS A N 1
ATOM 706 C CA . HIS A 1 88 ? -0.943 1.870 -6.323 1.00 81.88 88 HIS A CA 1
ATOM 707 C C . HIS A 1 88 ? 0.470 2.378 -6.626 1.00 81.88 88 HIS A C 1
ATOM 709 O O . HIS A 1 88 ? 1.044 3.150 -5.870 1.00 81.88 88 HIS A O 1
ATOM 715 N N . THR A 1 89 ? 1.043 1.893 -7.719 1.00 67.69 89 THR A N 1
ATOM 716 C CA . THR A 1 89 ? 2.249 2.465 -8.308 1.00 67.69 89 THR A CA 1
ATOM 717 C C . THR A 1 89 ? 2.042 2.430 -9.807 1.00 67.69 89 THR A C 1
ATOM 719 O O . THR A 1 89 ? 1.830 1.371 -10.402 1.00 67.69 89 THR A O 1
ATOM 722 N N . ASP A 1 90 ? 2.054 3.603 -10.408 1.00 65.69 90 ASP A N 1
ATOM 723 C CA . ASP A 1 90 ? 2.244 3.772 -11.838 1.00 65.69 90 ASP A CA 1
ATOM 724 C C . ASP A 1 90 ? 3.752 3.875 -12.127 1.00 65.69 90 ASP A C 1
ATOM 726 O O . ASP A 1 90 ? 4.595 3.725 -11.235 1.00 65.69 90 ASP A O 1
ATOM 730 N N . ASN A 1 91 ? 4.097 4.112 -13.393 1.00 57.06 91 ASN A N 1
ATOM 731 C CA . ASN A 1 91 ? 5.476 4.374 -13.805 1.00 57.06 91 ASN A CA 1
ATOM 732 C C . ASN A 1 91 ? 6.070 5.645 -13.160 1.00 57.06 91 ASN A C 1
ATOM 734 O O . ASN A 1 91 ? 7.279 5.837 -13.252 1.00 57.06 91 ASN A O 1
ATOM 738 N N . GLU A 1 92 ? 5.250 6.486 -12.524 1.00 60.94 92 GLU A N 1
ATOM 739 C CA . GLU A 1 92 ? 5.644 7.753 -11.898 1.00 60.94 92 GLU A CA 1
ATOM 740 C C . GLU A 1 92 ? 5.676 7.671 -10.359 1.00 60.94 92 GLU A C 1
ATOM 742 O O . GLU A 1 92 ? 6.020 8.649 -9.702 1.00 60.94 92 GLU A O 1
ATOM 747 N N . ILE A 1 93 ? 5.391 6.496 -9.778 1.00 59.84 93 ILE A N 1
ATOM 748 C CA . ILE A 1 93 ? 5.273 6.266 -8.330 1.00 59.84 93 ILE A CA 1
ATOM 749 C C . ILE A 1 93 ? 4.353 7.318 -7.692 1.00 59.84 93 ILE A C 1
ATOM 751 O O . ILE A 1 93 ? 4.737 8.084 -6.805 1.00 59.84 93 ILE A O 1
ATOM 755 N N . SER A 1 94 ? 3.094 7.347 -8.122 1.00 65.31 94 SER A N 1
ATOM 756 C CA . SER A 1 94 ? 2.063 8.017 -7.336 1.00 65.31 94 SER A CA 1
ATOM 757 C C . SER A 1 94 ? 1.785 7.193 -6.070 1.00 65.31 94 SER A C 1
ATOM 759 O O . SER A 1 94 ? 1.329 6.058 -6.150 1.00 65.31 94 SER A O 1
ATOM 761 N N . TRP A 1 95 ? 2.040 7.746 -4.878 1.00 76.19 95 TRP A N 1
ATOM 762 C CA . TRP A 1 95 ? 1.754 7.126 -3.564 1.00 76.19 95 TRP A CA 1
ATOM 763 C C . TRP A 1 95 ? 0.251 7.057 -3.239 1.00 76.19 95 TRP A C 1
ATOM 765 O O . TRP A 1 95 ? -0.207 7.293 -2.118 1.00 76.19 95 TRP A O 1
ATOM 775 N N . THR A 1 96 ? -0.538 6.779 -4.268 1.00 80.81 96 THR A N 1
ATOM 776 C CA . THR A 1 96 ? -1.981 6.649 -4.218 1.00 80.81 96 THR A CA 1
ATOM 777 C C . THR A 1 96 ? -2.355 5.281 -3.681 1.00 80.81 96 THR A C 1
ATOM 779 O O . THR A 1 96 ? -1.628 4.300 -3.831 1.00 80.81 96 THR A O 1
ATOM 782 N N . VAL A 1 97 ? -3.511 5.195 -3.032 1.00 85.69 97 VAL A N 1
ATOM 783 C CA . VAL A 1 97 ? -4.025 3.931 -2.512 1.00 85.69 97 VAL A CA 1
ATOM 784 C C . VAL A 1 97 ? -5.297 3.581 -3.266 1.00 85.69 97 VAL A C 1
ATOM 786 O O . VAL A 1 97 ? -6.129 4.431 -3.570 1.00 85.69 97 VAL A O 1
ATOM 789 N N . SER A 1 98 ? -5.413 2.310 -3.624 1.00 85.69 98 SER A N 1
ATOM 790 C CA . SER A 1 98 ? -6.484 1.766 -4.455 1.00 85.69 98 SER A CA 1
ATOM 791 C C . SER A 1 98 ? -7.015 0.478 -3.838 1.00 85.69 98 SER A C 1
ATOM 793 O O . SER A 1 98 ? -6.359 -0.127 -2.992 1.00 85.69 98 SER A O 1
ATOM 795 N N . ALA A 1 99 ? -8.182 0.028 -4.282 1.00 86.81 99 ALA A N 1
ATOM 796 C CA . ALA A 1 99 ? -8.685 -1.298 -3.953 1.00 86.81 99 ALA A CA 1
ATOM 797 C C . ALA A 1 99 ? -8.381 -2.259 -5.111 1.00 86.81 99 ALA A C 1
ATOM 799 O O . ALA A 1 99 ? -8.578 -1.915 -6.279 1.00 86.81 99 ALA A O 1
ATOM 800 N N . CYS A 1 100 ? -7.902 -3.462 -4.805 1.00 84.00 100 CYS A N 1
ATOM 801 C CA . CYS A 1 100 ? -7.671 -4.515 -5.792 1.00 84.00 100 CYS A CA 1
ATOM 802 C C . CYS A 1 100 ? -8.567 -5.721 -5.504 1.00 84.00 100 CYS A C 1
ATOM 804 O O . CYS A 1 100 ? -8.750 -6.109 -4.351 1.00 84.00 100 CYS A O 1
ATOM 806 N N . LYS A 1 101 ? -9.139 -6.321 -6.551 1.00 80.75 101 LYS A N 1
ATOM 807 C CA . LYS A 1 101 ? -9.907 -7.562 -6.411 1.00 80.75 101 LYS A CA 1
ATOM 808 C C . LYS A 1 101 ? -8.938 -8.709 -6.138 1.00 80.75 101 LYS A C 1
ATOM 810 O O . LYS A 1 101 ? -8.001 -8.895 -6.911 1.00 80.75 101 LYS A O 1
ATOM 815 N N . LYS A 1 102 ? -9.178 -9.427 -5.036 1.00 62.62 102 LYS A N 1
ATOM 816 C CA . LYS A 1 102 ? -8.563 -10.709 -4.659 1.00 62.62 102 LYS A CA 1
ATOM 817 C C . LYS A 1 102 ? -7.080 -10.854 -5.043 1.00 62.62 102 LYS A C 1
ATOM 819 O O . LYS A 1 102 ? -6.721 -11.601 -5.949 1.00 62.62 102 LYS A O 1
ATOM 824 N N . SER A 1 103 ? -6.212 -10.134 -4.335 1.00 63.62 103 SER A N 1
ATOM 825 C CA . SER A 1 103 ? -4.758 -10.271 -4.476 1.00 63.62 103 SER A CA 1
ATOM 826 C C . SER A 1 103 ? -4.184 -11.190 -3.402 1.00 63.62 103 SER A C 1
ATOM 828 O O . SER A 1 103 ? -4.543 -11.086 -2.228 1.00 63.62 103 SER A O 1
ATOM 830 N N . ALA A 1 104 ? -3.233 -12.039 -3.799 1.00 76.00 104 ALA A N 1
ATOM 831 C CA . ALA A 1 104 ? -2.353 -12.740 -2.870 1.00 76.00 104 ALA A CA 1
ATOM 832 C C . ALA A 1 104 ? -1.582 -11.741 -1.986 1.00 76.00 104 ALA A C 1
ATOM 834 O O . ALA A 1 104 ? -1.399 -10.575 -2.362 1.00 76.00 104 ALA A O 1
ATOM 835 N N . SER A 1 105 ? -1.126 -12.205 -0.820 1.00 83.44 105 SER A N 1
ATOM 836 C CA . SER A 1 105 ? -0.354 -11.384 0.114 1.00 83.44 105 SER A CA 1
ATOM 837 C C . SER A 1 105 ? 0.976 -10.946 -0.496 1.00 83.44 105 SER A C 1
ATOM 839 O O . SER A 1 105 ? 1.874 -11.750 -0.753 1.00 83.44 105 SER A O 1
ATOM 841 N N . SER A 1 106 ? 1.077 -9.646 -0.749 1.00 89.50 106 SER A N 1
ATOM 842 C CA . SER A 1 106 ? 2.225 -8.984 -1.365 1.00 89.50 106 SER A CA 1
ATOM 843 C C . SER A 1 106 ? 2.554 -7.694 -0.628 1.00 89.50 106 SER A C 1
ATOM 845 O O . SER A 1 106 ? 1.674 -7.108 0.006 1.00 89.50 106 SER A O 1
ATOM 847 N N . LYS A 1 107 ? 3.788 -7.193 -0.775 1.00 89.12 107 LYS A N 1
ATOM 848 C CA . LYS A 1 107 ? 4.214 -5.928 -0.146 1.00 89.12 107 LYS A CA 1
ATOM 849 C C . LYS A 1 107 ? 3.243 -4.778 -0.411 1.00 89.12 107 LYS A C 1
ATOM 851 O O . LYS A 1 107 ? 2.992 -3.983 0.484 1.00 89.12 107 LYS A O 1
ATOM 856 N N . ARG A 1 108 ? 2.664 -4.721 -1.612 1.00 89.12 108 ARG A N 1
ATOM 857 C CA . ARG A 1 108 ? 1.667 -3.725 -2.024 1.00 89.12 108 ARG A CA 1
ATOM 858 C C . ARG A 1 108 ? 0.376 -3.740 -1.194 1.00 89.12 108 ARG A C 1
ATOM 860 O O . ARG A 1 108 ? -0.255 -2.698 -1.037 1.00 89.12 108 ARG A O 1
ATOM 867 N N . THR A 1 109 ? -0.056 -4.919 -0.762 1.00 89.56 109 THR A N 1
ATOM 868 C CA . THR A 1 109 ? -1.347 -5.150 -0.084 1.00 89.56 109 THR A CA 1
ATOM 869 C C . THR A 1 109 ? -1.216 -5.321 1.424 1.00 89.56 109 THR A C 1
ATOM 871 O O . THR A 1 109 ? -2.215 -5.492 2.119 1.00 89.56 109 THR A O 1
ATOM 874 N N . SER A 1 110 ? 0.022 -5.363 1.906 1.00 90.88 110 SER A N 1
ATOM 875 C CA . SER A 1 110 ? 0.361 -5.667 3.284 1.00 90.88 110 SER A CA 1
ATOM 876 C C . SER A 1 110 ? 0.832 -4.401 3.983 1.00 90.88 110 SER A C 1
ATOM 878 O O . SER A 1 110 ? 1.641 -3.639 3.447 1.00 90.88 110 SER A O 1
ATOM 880 N N . PHE A 1 111 ? 0.331 -4.208 5.195 1.00 91.88 111 PHE A N 1
ATOM 881 C CA . PHE A 1 111 ? 0.660 -3.077 6.044 1.00 91.88 111 PHE A CA 1
ATOM 882 C C . PHE A 1 111 ? 1.136 -3.592 7.394 1.00 91.88 111 PHE A C 1
ATOM 884 O O . PHE A 1 111 ? 0.597 -4.568 7.912 1.00 91.88 111 PHE A O 1
ATOM 891 N N . ARG A 1 112 ? 2.142 -2.939 7.967 1.00 92.19 112 ARG A N 1
ATOM 892 C CA . ARG A 1 112 ? 2.572 -3.195 9.337 1.00 92.19 112 ARG A CA 1
ATOM 893 C C . ARG A 1 112 ? 1.795 -2.295 10.288 1.00 92.19 112 ARG A C 1
ATOM 895 O O . ARG A 1 112 ? 1.730 -1.084 10.075 1.00 92.19 112 ARG A O 1
ATOM 902 N N . VAL A 1 113 ? 1.241 -2.885 11.340 1.00 91.88 113 VAL A N 1
ATOM 903 C CA . VAL A 1 113 ? 0.553 -2.150 12.403 1.00 91.88 113 VAL A CA 1
ATOM 904 C C . VAL A 1 113 ? 1.590 -1.518 13.323 1.00 91.88 113 VAL A C 1
ATOM 906 O O . VAL A 1 113 ? 2.424 -2.220 13.895 1.00 91.88 113 VAL A O 1
ATOM 909 N N . VAL A 1 114 ? 1.549 -0.195 13.457 1.00 91.81 114 VAL A N 1
ATOM 910 C CA . VAL A 1 114 ? 2.507 0.576 14.255 1.00 91.81 114 VAL A CA 1
ATOM 911 C C . VAL A 1 114 ? 1.774 1.415 15.314 1.00 91.81 114 VAL A C 1
ATOM 913 O O . VAL A 1 114 ? 0.715 1.969 15.015 1.00 91.81 114 VAL A O 1
ATOM 916 N N . PRO A 1 115 ? 2.279 1.526 16.554 1.00 90.69 115 PRO A N 1
ATOM 917 C CA . PRO A 1 115 ? 1.674 2.388 17.562 1.00 90.69 115 PRO A CA 1
ATOM 918 C C . PRO A 1 115 ? 1.873 3.866 17.196 1.00 90.69 115 PRO A C 1
ATOM 920 O O . PRO A 1 115 ? 2.902 4.250 16.640 1.00 90.69 115 PRO A O 1
ATOM 923 N N . CYS A 1 116 ? 0.885 4.709 17.508 1.00 84.81 116 CYS A N 1
ATOM 924 C CA . CYS A 1 116 ? 0.983 6.159 17.293 1.00 84.81 116 CYS A CA 1
ATOM 925 C C . CYS A 1 116 ? 1.647 6.913 18.453 1.00 84.81 116 CYS A C 1
ATOM 927 O O . CYS A 1 116 ? 2.041 8.065 18.281 1.00 84.81 116 CYS A O 1
ATOM 929 N N . SER A 1 117 ? 1.733 6.297 19.632 1.00 77.81 117 SER A N 1
ATOM 930 C CA . SER A 1 117 ? 2.301 6.887 20.842 1.00 77.81 117 SER A CA 1
ATOM 931 C C . SER A 1 117 ? 3.177 5.852 21.538 1.00 77.81 117 SER A C 1
ATOM 933 O O . SER A 1 117 ? 2.741 4.719 21.726 1.00 77.81 117 SER A O 1
ATOM 935 N N . GLY A 1 118 ? 4.401 6.243 21.896 1.00 76.00 118 GLY A N 1
ATOM 936 C CA . GLY A 1 118 ? 5.394 5.381 22.539 1.00 76.00 118 GLY A CA 1
ATOM 937 C C . GLY A 1 118 ? 6.422 4.764 21.575 1.00 76.00 118 GLY A C 1
ATOM 938 O O . GLY A 1 118 ? 6.207 4.735 20.359 1.00 76.00 118 GLY A O 1
ATOM 939 N N . PRO A 1 119 ? 7.573 4.312 22.102 1.00 76.75 119 PRO A N 1
ATOM 940 C CA . PRO A 1 119 ? 8.602 3.645 21.314 1.00 76.75 119 PRO A CA 1
ATOM 941 C C . PRO A 1 119 ? 8.119 2.272 20.825 1.00 76.75 119 PRO A C 1
ATOM 943 O O . PRO A 1 119 ? 7.523 1.493 21.569 1.00 76.75 119 PRO A O 1
ATOM 946 N N . MET A 1 120 ? 8.403 1.967 19.556 1.00 73.88 120 MET A N 1
ATOM 947 C CA . MET A 1 120 ? 8.014 0.709 18.908 1.00 73.88 120 MET A CA 1
ATOM 948 C C . MET A 1 120 ? 8.525 -0.520 19.662 1.00 73.88 120 MET A C 1
ATOM 950 O O . MET A 1 120 ? 7.792 -1.493 19.819 1.00 73.88 120 MET A O 1
ATOM 954 N N . ASP A 1 121 ? 9.775 -0.477 20.119 1.00 74.44 121 ASP A N 1
ATOM 955 C CA . ASP A 1 121 ? 10.472 -1.645 20.662 1.00 74.44 121 ASP A CA 1
ATOM 956 C C . ASP A 1 121 ? 9.843 -2.154 21.966 1.00 74.44 121 ASP A C 1
ATOM 958 O O . ASP A 1 121 ? 9.893 -3.346 22.249 1.00 74.44 121 ASP A O 1
ATOM 962 N N . GLU A 1 122 ? 9.189 -1.271 22.724 1.00 76.81 122 GLU A N 1
ATOM 963 C CA . GLU A 1 122 ? 8.500 -1.621 23.973 1.00 76.81 122 GLU A CA 1
ATOM 964 C C . GLU A 1 122 ? 7.066 -2.111 23.738 1.00 76.81 122 GLU A C 1
ATOM 966 O O . GLU A 1 122 ? 6.530 -2.890 24.523 1.00 76.81 122 GLU A O 1
ATOM 971 N N . LEU A 1 123 ? 6.430 -1.643 22.661 1.00 79.56 123 LEU A N 1
ATOM 972 C CA . LEU A 1 123 ? 5.030 -1.937 22.352 1.00 79.56 123 LEU A CA 1
ATOM 973 C C . LEU A 1 123 ? 4.864 -3.089 21.360 1.00 79.56 123 LEU A C 1
ATOM 975 O O . LEU A 1 123 ? 3.754 -3.593 21.188 1.00 79.56 123 LEU A O 1
ATOM 979 N N . THR A 1 124 ? 5.945 -3.513 20.704 1.00 80.62 124 THR A N 1
ATOM 980 C CA . THR A 1 124 ? 5.927 -4.632 19.760 1.00 80.62 124 THR A CA 1
ATOM 981 C C . THR A 1 124 ? 5.485 -5.908 20.472 1.00 80.62 124 THR A C 1
ATOM 983 O O . THR A 1 124 ? 6.060 -6.308 21.479 1.00 80.62 124 THR A O 1
ATOM 986 N N . GLY A 1 125 ? 4.461 -6.568 19.930 1.00 80.00 125 GLY A N 1
ATOM 987 C CA . GLY A 1 125 ? 3.863 -7.761 20.531 1.00 80.00 125 GLY A CA 1
ATOM 988 C C . GLY A 1 125 ? 2.715 -7.482 21.506 1.00 80.00 125 GLY A C 1
ATOM 989 O O . GLY A 1 125 ? 1.999 -8.423 21.849 1.00 80.00 125 GLY A O 1
ATOM 990 N N . ASN A 1 126 ? 2.463 -6.226 21.886 1.00 86.81 126 ASN A N 1
ATOM 991 C CA . ASN A 1 126 ? 1.266 -5.887 22.653 1.00 86.81 126 ASN A CA 1
ATOM 992 C C . ASN A 1 126 ? 0.027 -5.974 21.760 1.00 86.81 126 ASN A C 1
ATOM 994 O O . ASN A 1 126 ? 0.063 -5.595 20.586 1.00 86.81 126 ASN A O 1
ATOM 998 N N . THR A 1 127 ? -1.075 -6.465 22.322 1.00 88.88 127 THR A N 1
ATOM 999 C CA . THR A 1 127 ? -2.363 -6.546 21.629 1.00 88.88 127 THR A CA 1
ATOM 1000 C C . THR A 1 127 ? -2.939 -5.160 21.389 1.00 88.88 127 THR A C 1
ATOM 1002 O O . THR A 1 127 ? -2.964 -4.326 22.292 1.00 88.88 127 THR A O 1
ATOM 1005 N N . VAL A 1 128 ? -3.433 -4.935 20.176 1.00 88.62 128 VAL A N 1
ATOM 1006 C CA . VAL A 1 128 ? -4.149 -3.713 19.816 1.00 88.62 128 VAL A CA 1
ATOM 1007 C C . VAL A 1 128 ? -5.554 -3.785 20.392 1.00 88.62 128 VAL A C 1
ATOM 1009 O O . VAL A 1 128 ? -6.237 -4.800 20.237 1.00 88.62 128 VAL A O 1
ATOM 1012 N N . LEU A 1 129 ? -5.984 -2.707 21.041 1.00 88.69 129 LEU A N 1
ATOM 1013 C CA . LEU A 1 129 ? -7.310 -2.612 21.641 1.00 88.69 129 LEU A CA 1
ATOM 1014 C C . LEU A 1 129 ? -8.290 -1.845 20.741 1.00 88.69 129 LEU A C 1
ATOM 1016 O O . LEU A 1 129 ? -7.897 -0.987 19.943 1.00 88.69 129 LEU A O 1
ATOM 1020 N N . TYR A 1 130 ? -9.584 -2.130 20.873 1.00 86.44 130 TYR A N 1
ATOM 1021 C CA . TYR A 1 130 ? -10.631 -1.349 20.208 1.00 86.44 130 TYR A CA 1
ATOM 1022 C C . TYR A 1 130 ? -10.605 0.107 20.686 1.00 86.44 130 TYR A C 1
ATOM 1024 O O . TYR A 1 130 ? -10.517 0.388 21.878 1.00 86.44 130 TYR A O 1
ATOM 1032 N N . GLY A 1 131 ? -10.695 1.046 19.743 1.00 83.19 131 GLY A N 1
ATOM 1033 C CA . GLY A 1 131 ? -10.591 2.483 20.006 1.00 83.19 131 GLY A CA 1
ATOM 1034 C C . GLY A 1 131 ? -9.158 3.008 20.147 1.00 83.19 131 GLY A C 1
ATOM 1035 O O . GLY A 1 131 ? -8.953 4.215 20.015 1.00 83.19 131 GLY A O 1
ATOM 1036 N N . GLN A 1 132 ? -8.158 2.137 20.324 1.00 88.44 132 GLN A N 1
ATOM 1037 C CA . GLN A 1 132 ? -6.760 2.549 20.422 1.00 88.44 132 GLN A CA 1
ATOM 1038 C C . GLN A 1 132 ? -6.241 3.040 19.056 1.00 88.44 132 GLN A C 1
ATOM 1040 O O . GLN A 1 132 ? -6.395 2.335 18.052 1.00 88.44 132 GLN A O 1
ATOM 1045 N N . PRO A 1 133 ? -5.617 4.231 18.982 1.00 89.69 133 PRO A N 1
ATOM 1046 C CA . PRO A 1 133 ? -5.065 4.742 17.737 1.00 89.69 133 PRO A CA 1
ATOM 1047 C C . PRO A 1 133 ? -3.761 4.024 17.360 1.00 89.69 133 PRO A C 1
ATOM 1049 O O . PRO A 1 133 ? -2.827 3.910 18.158 1.00 89.69 133 PRO A O 1
ATOM 1052 N N . PHE A 1 134 ? -3.679 3.602 16.105 1.00 91.31 134 PHE A N 1
ATOM 1053 C CA . PHE A 1 134 ? -2.499 3.020 15.474 1.00 91.31 134 PHE A CA 1
ATOM 1054 C C . PHE A 1 134 ? -2.326 3.595 14.063 1.00 91.31 134 PHE A C 1
ATOM 1056 O O . PHE A 1 134 ? -3.245 4.172 13.483 1.00 91.31 134 PHE A O 1
ATOM 1063 N N . ALA A 1 135 ? -1.137 3.447 13.492 1.00 91.81 135 ALA A N 1
ATOM 1064 C CA . ALA A 1 135 ? -0.867 3.792 12.106 1.00 91.81 135 ALA A CA 1
ATOM 1065 C C . ALA A 1 135 ? -0.562 2.529 11.294 1.00 91.81 135 ALA A C 1
ATOM 1067 O O . ALA A 1 135 ? -0.186 1.480 11.822 1.00 91.81 135 ALA A O 1
ATOM 1068 N N . LEU A 1 136 ? -0.763 2.629 9.983 1.00 92.25 136 LEU A N 1
ATOM 1069 C CA . LEU A 1 136 ? -0.514 1.546 9.037 1.00 92.25 136 LEU A CA 1
ATOM 1070 C C . LEU A 1 136 ? 0.692 1.913 8.181 1.00 92.25 136 LEU A C 1
ATOM 1072 O O . LEU A 1 136 ? 0.607 2.791 7.325 1.00 92.25 136 LEU A O 1
ATOM 1076 N N . GLN A 1 137 ? 1.815 1.249 8.425 1.00 92.56 137 GLN A N 1
ATOM 1077 C CA . GLN A 1 137 ? 3.064 1.434 7.691 1.00 92.56 137 GLN A CA 1
ATOM 1078 C C . GLN A 1 137 ? 3.087 0.541 6.444 1.00 92.56 137 GLN A C 1
ATOM 1080 O O . GLN A 1 137 ? 2.695 -0.624 6.494 1.00 92.56 137 GLN A O 1
ATOM 1085 N N . SER A 1 138 ? 3.576 1.055 5.319 1.00 91.56 138 SER A N 1
ATOM 1086 C CA . SER A 1 138 ? 3.733 0.276 4.089 1.00 91.56 138 SER A CA 1
ATOM 1087 C C . SER A 1 138 ? 4.816 -0.793 4.226 1.00 91.56 138 SER A C 1
ATOM 1089 O O . SER A 1 138 ? 5.924 -0.518 4.687 1.00 91.56 138 SER A O 1
ATOM 1091 N N . CYS A 1 139 ? 4.554 -2.003 3.729 1.00 90.19 139 CYS A N 1
ATOM 1092 C CA . CYS A 1 139 ? 5.601 -3.016 3.571 1.00 90.19 139 CYS A CA 1
ATOM 1093 C C . CYS A 1 139 ? 6.494 -2.788 2.335 1.00 90.19 139 CYS A C 1
ATOM 1095 O O . CYS A 1 139 ? 7.531 -3.445 2.204 1.00 90.19 139 CYS A O 1
ATOM 1097 N N . VAL A 1 140 ? 6.105 -1.896 1.413 1.00 88.19 140 VAL A N 1
ATOM 1098 C CA . VAL A 1 140 ? 6.933 -1.527 0.249 1.00 88.19 140 VAL A CA 1
ATOM 1099 C C . VAL A 1 140 ? 8.031 -0.548 0.652 1.00 88.19 140 VAL A C 1
ATOM 1101 O O . VAL A 1 140 ? 9.180 -0.725 0.247 1.00 88.19 140 VAL A O 1
ATOM 1104 N N . GLU A 1 141 ? 7.656 0.461 1.441 1.00 87.88 141 GLU A N 1
ATOM 1105 C CA . GLU A 1 141 ? 8.553 1.470 1.996 1.00 87.88 141 GLU A CA 1
ATOM 1106 C C . GLU A 1 141 ? 8.211 1.735 3.467 1.00 87.88 141 GLU A C 1
ATOM 1108 O O . GLU A 1 141 ? 7.181 2.352 3.745 1.00 87.88 141 GLU A O 1
ATOM 1113 N N . PRO A 1 142 ? 9.077 1.350 4.414 1.00 86.44 142 PRO A N 1
ATOM 1114 C CA . PRO A 1 142 ? 8.821 1.551 5.839 1.00 86.44 142 PRO A CA 1
ATOM 1115 C C . PRO A 1 142 ? 8.665 3.023 6.253 1.00 86.44 142 PRO A C 1
ATOM 1117 O O . PRO A 1 142 ? 8.066 3.315 7.279 1.00 86.44 142 PRO A O 1
ATOM 1120 N N . GLU A 1 143 ? 9.171 3.974 5.469 1.00 88.50 143 GLU A N 1
ATOM 1121 C CA . GLU A 1 143 ? 9.004 5.401 5.772 1.00 88.50 143 GLU A CA 1
ATOM 1122 C C . GLU A 1 143 ? 7.575 5.911 5.545 1.00 88.50 143 GLU A C 1
ATOM 1124 O O . GLU A 1 143 ? 7.267 7.015 5.972 1.00 88.50 143 GLU A O 1
ATOM 1129 N N . TRP A 1 144 ? 6.711 5.157 4.857 1.00 90.38 144 TRP A N 1
ATOM 1130 C CA . TRP A 1 144 ? 5.402 5.642 4.420 1.00 90.38 144 TRP A CA 1
ATOM 1131 C C . TRP A 1 144 ? 4.258 5.035 5.226 1.00 90.38 144 TRP A C 1
ATOM 1133 O O . TRP A 1 144 ? 4.169 3.817 5.395 1.00 90.38 144 TRP A O 1
ATOM 1143 N N . TYR A 1 145 ? 3.328 5.891 5.634 1.00 91.19 145 TYR A N 1
ATOM 1144 C CA . TYR A 1 145 ? 2.153 5.567 6.433 1.00 91.19 145 TYR A CA 1
ATOM 1145 C C . TYR A 1 145 ? 0.873 5.918 5.687 1.00 91.19 145 TYR A C 1
ATOM 1147 O O . TYR A 1 145 ? 0.824 6.898 4.946 1.00 91.19 145 TYR A O 1
ATOM 1155 N N . LEU A 1 146 ? -0.176 5.134 5.911 1.00 91.00 146 LEU A N 1
ATOM 1156 C CA . LEU A 1 146 ? -1.502 5.395 5.372 1.00 91.00 146 LEU A CA 1
ATOM 1157 C C . LEU A 1 146 ? -2.112 6.630 6.041 1.00 91.00 146 LEU A C 1
ATOM 1159 O O . LEU A 1 146 ? -2.270 6.652 7.262 1.00 91.00 146 LEU A O 1
ATOM 1163 N N . ALA A 1 147 ? -2.504 7.614 5.242 1.00 87.94 147 ALA A N 1
ATOM 1164 C CA . ALA A 1 147 ? -3.132 8.848 5.681 1.00 87.94 147 ALA A CA 1
ATOM 1165 C C . ALA A 1 147 ? -4.488 9.064 5.005 1.00 87.94 147 ALA A C 1
ATOM 1167 O O . ALA A 1 147 ? -4.722 8.645 3.868 1.00 87.94 147 ALA A O 1
ATOM 1168 N N . SER A 1 148 ? -5.368 9.769 5.704 1.00 84.75 148 SER A N 1
ATOM 1169 C CA . SER A 1 148 ? -6.607 10.321 5.170 1.00 84.75 148 SER A CA 1
ATOM 1170 C C . SER A 1 148 ? -6.755 11.749 5.681 1.00 84.75 148 SER A C 1
ATOM 1172 O O . SER A 1 148 ? -6.708 11.978 6.888 1.00 84.75 148 SER A O 1
ATOM 1174 N N . ASP A 1 149 ? -6.975 12.700 4.776 1.00 76.81 149 ASP A N 1
ATOM 1175 C CA . ASP A 1 149 ? -7.180 14.112 5.115 1.00 76.81 149 ASP A CA 1
ATOM 1176 C C . ASP A 1 149 ? -8.559 14.586 4.624 1.00 76.81 149 ASP A C 1
ATOM 1178 O O . ASP A 1 149 ? -9.035 14.168 3.567 1.00 76.81 149 ASP A O 1
ATOM 1182 N N . SER A 1 150 ? -9.216 15.443 5.407 1.00 64.12 150 SER A N 1
ATOM 1183 C CA . SER A 1 150 ? -10.499 16.071 5.068 1.00 64.12 150 SER A CA 1
ATOM 1184 C C . SER A 1 150 ? -10.362 17.192 4.033 1.00 64.12 150 SER A C 1
ATOM 1186 O O . SER A 1 150 ? -11.348 17.564 3.385 1.00 64.12 150 SER A O 1
ATOM 1188 N N . ILE A 1 151 ? -9.141 17.710 3.863 1.00 62.72 151 ILE A N 1
ATOM 1189 C CA . ILE A 1 151 ? -8.816 18.771 2.907 1.00 62.72 151 ILE A CA 1
ATOM 1190 C C . ILE A 1 151 ? -8.615 18.186 1.503 1.00 62.72 151 ILE A C 1
ATOM 1192 O O . ILE A 1 151 ? -9.180 18.694 0.530 1.00 62.72 151 ILE A O 1
ATOM 1196 N N . GLU A 1 152 ? -7.866 17.084 1.386 1.00 60.75 152 GLU A N 1
ATOM 1197 C CA . GLU A 1 152 ? -7.669 16.383 0.116 1.00 60.75 152 GLU A CA 1
ATOM 1198 C C . GLU A 1 152 ? -8.892 15.532 -0.234 1.00 60.75 152 GLU A C 1
ATOM 1200 O O . GLU A 1 152 ? -8.975 14.337 0.054 1.00 60.75 152 GLU A O 1
ATOM 1205 N N . LYS A 1 153 ? -9.868 16.151 -0.893 1.00 65.88 153 LYS A N 1
ATOM 1206 C CA . LYS A 1 153 ? -11.019 15.432 -1.444 1.00 65.88 153 LYS A CA 1
ATOM 1207 C C . LYS A 1 153 ? -10.651 14.742 -2.749 1.00 65.88 153 LYS A C 1
ATOM 1209 O O . LYS A 1 153 ? -9.847 15.241 -3.538 1.00 65.88 153 LYS A O 1
ATOM 1214 N N . LEU A 1 154 ? -11.288 13.605 -3.009 1.00 61.91 154 LEU A N 1
ATOM 1215 C CA . LEU A 1 154 ? -11.200 12.946 -4.306 1.00 61.91 154 LEU A CA 1
ATOM 1216 C C . LEU A 1 154 ? -11.700 13.896 -5.403 1.00 61.91 154 LEU A C 1
ATOM 1218 O O . LEU A 1 154 ? -12.886 14.216 -5.484 1.00 61.91 154 LEU A O 1
ATOM 1222 N N . GLN A 1 155 ? -10.785 14.327 -6.271 1.00 55.66 155 GLN A N 1
ATOM 1223 C CA . GLN A 1 155 ? -11.126 15.036 -7.498 1.00 55.66 155 GLN A CA 1
ATOM 1224 C C . GLN A 1 155 ? -11.660 14.010 -8.500 1.00 55.66 155 GLN A C 1
ATOM 1226 O O . GLN A 1 155 ? -10.911 13.366 -9.229 1.00 55.66 155 GLN A O 1
ATOM 1231 N N . SER A 1 156 ? -12.972 13.791 -8.486 1.00 51.78 156 SER A N 1
ATOM 1232 C CA . SER A 1 156 ? -13.639 12.894 -9.424 1.00 51.78 156 SER A CA 1
ATOM 1233 C C . SER A 1 156 ? -14.937 13.516 -9.910 1.00 51.78 156 SER A C 1
ATOM 1235 O O . SER A 1 156 ? -15.709 14.056 -9.123 1.00 51.78 156 SER A O 1
ATOM 1237 N N . LEU A 1 157 ? -15.192 13.380 -11.212 1.00 44.00 157 LEU A N 1
ATOM 1238 C CA . LEU A 1 157 ? -16.450 13.766 -11.859 1.00 44.00 157 LEU A CA 1
ATOM 1239 C C . LEU A 1 157 ? -17.587 12.763 -11.588 1.00 44.00 157 LEU A C 1
ATOM 1241 O O . LEU A 1 157 ? -18.706 12.957 -12.051 1.00 44.00 157 LEU A O 1
ATOM 1245 N N . SER A 1 158 ? -17.312 11.673 -10.865 1.00 53.78 158 SER A N 1
ATOM 1246 C CA . SER A 1 158 ? -18.327 10.693 -10.484 1.00 53.78 158 SER A CA 1
ATOM 1247 C C . SER A 1 158 ? -18.985 11.064 -9.150 1.00 53.78 158 SER A C 1
ATOM 1249 O O . SER A 1 158 ? -18.302 11.334 -8.159 1.00 53.78 158 SER A O 1
ATOM 1251 N N . ASN A 1 159 ? -20.320 10.987 -9.086 1.00 54.12 159 ASN A N 1
ATOM 1252 C CA . ASN A 1 159 ? -21.099 11.225 -7.858 1.00 54.12 159 ASN A CA 1
ATOM 1253 C C . ASN A 1 159 ? -20.679 10.326 -6.678 1.00 54.12 159 ASN A C 1
ATOM 1255 O O . ASN A 1 159 ? -20.932 10.655 -5.526 1.00 54.12 159 ASN A O 1
ATOM 1259 N N . ILE A 1 160 ? -20.025 9.194 -6.953 1.00 60.53 160 ILE A N 1
ATOM 1260 C CA . ILE A 1 160 ? -19.565 8.230 -5.944 1.00 60.53 160 ILE A CA 1
ATOM 1261 C C . ILE A 1 160 ? -18.341 8.752 -5.175 1.00 60.53 160 ILE A C 1
ATOM 1263 O O . ILE A 1 160 ? -18.121 8.358 -4.033 1.00 60.53 160 ILE A O 1
ATOM 1267 N N . ALA A 1 161 ? -17.529 9.620 -5.771 1.00 58.31 161 ALA A N 1
ATOM 1268 C CA . ALA A 1 161 ? -16.299 10.121 -5.158 1.00 58.31 161 ALA A CA 1
ATOM 1269 C C . ALA A 1 161 ? -16.399 11.588 -4.709 1.00 58.31 161 ALA A C 1
ATOM 1271 O O . ALA A 1 161 ? -15.555 12.048 -3.940 1.00 58.31 161 ALA A O 1
ATOM 1272 N N . TYR A 1 162 ? -17.450 12.303 -5.120 1.00 57.28 162 TYR A N 1
ATOM 1273 C CA . TYR A 1 162 ? -17.681 13.684 -4.712 1.00 57.28 162 TYR A CA 1
ATOM 1274 C C . TYR A 1 162 ? -17.826 13.805 -3.185 1.00 57.28 162 TYR A C 1
ATOM 1276 O O . TYR A 1 162 ? -18.665 13.152 -2.567 1.00 57.28 162 TYR A O 1
ATOM 1284 N N . GLY A 1 163 ? -16.989 14.643 -2.567 1.00 64.62 163 GLY A N 1
ATOM 1285 C CA . GLY A 1 163 ? -17.042 14.933 -1.130 1.00 64.62 163 GLY A CA 1
ATOM 1286 C C . GLY A 1 163 ? -16.378 13.903 -0.210 1.00 64.62 163 GLY A C 1
ATOM 1287 O O . GLY A 1 163 ? -16.377 14.120 0.999 1.00 64.62 163 GLY A O 1
ATOM 1288 N N . ARG A 1 164 ? -15.798 12.818 -0.743 1.00 73.94 164 ARG A N 1
ATOM 1289 C CA . ARG A 1 164 ? -15.065 11.820 0.053 1.00 73.94 164 ARG A CA 1
ATOM 1290 C C . ARG A 1 164 ? -13.590 12.186 0.195 1.00 73.94 164 ARG A C 1
ATOM 1292 O O . ARG A 1 164 ? -12.965 12.662 -0.755 1.00 73.94 164 ARG A O 1
ATOM 1299 N N . ASN A 1 165 ? -13.045 11.911 1.375 1.00 78.75 165 ASN A N 1
ATOM 1300 C CA . ASN A 1 165 ? -11.630 12.096 1.675 1.00 78.75 165 ASN A CA 1
ATOM 1301 C C . ASN A 1 165 ? -10.795 11.122 0.846 1.00 78.75 165 ASN A C 1
ATOM 1303 O O . ASN A 1 165 ? -11.146 9.947 0.688 1.00 78.75 165 ASN A O 1
ATOM 1307 N N . ARG A 1 166 ? -9.688 11.618 0.305 1.00 80.25 166 ARG A N 1
ATOM 1308 C CA . ARG A 1 166 ? -8.702 10.797 -0.380 1.00 80.25 166 ARG A CA 1
ATOM 1309 C C . ARG A 1 166 ? -7.845 10.081 0.657 1.00 80.25 166 ARG A C 1
ATOM 1311 O O . ARG A 1 166 ? -7.406 10.676 1.636 1.00 80.25 166 ARG A O 1
ATOM 1318 N N . VAL A 1 167 ? -7.566 8.810 0.38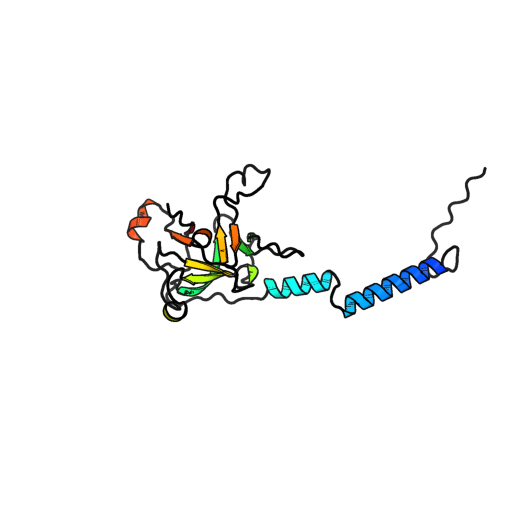7 1.00 84.25 167 VAL A N 1
ATOM 1319 C CA . VAL A 1 167 ? -6.581 8.024 1.130 1.00 84.25 167 VAL A CA 1
ATOM 1320 C C . VAL A 1 167 ? -5.286 7.983 0.321 1.00 84.25 167 VAL A C 1
ATOM 1322 O O . VAL A 1 167 ? -5.294 7.660 -0.871 1.00 84.25 167 VAL A O 1
ATOM 1325 N N . PHE A 1 168 ? -4.179 8.340 0.957 1.00 86.19 168 PHE A N 1
ATOM 1326 C CA . PHE A 1 168 ? -2.856 8.451 0.342 1.00 86.19 168 PHE A CA 1
ATOM 1327 C C . PHE A 1 168 ? -1.775 8.028 1.339 1.00 86.19 168 PHE A C 1
ATOM 1329 O O . PHE A 1 168 ? -2.077 7.771 2.501 1.00 86.19 168 PHE A O 1
ATOM 1336 N N . MET A 1 169 ? -0.525 7.905 0.894 1.00 87.81 169 MET A N 1
ATOM 1337 C CA . MET A 1 169 ? 0.589 7.600 1.796 1.00 87.81 169 MET A CA 1
ATOM 1338 C C . MET A 1 169 ? 1.396 8.863 2.111 1.00 87.81 169 MET A C 1
ATOM 1340 O O . MET A 1 169 ? 1.582 9.713 1.241 1.00 87.81 169 MET A O 1
ATOM 1344 N N . VAL A 1 170 ? 1.914 8.968 3.337 1.00 88.69 170 VAL A N 1
ATOM 1345 C CA . VAL A 1 170 ? 2.692 10.117 3.838 1.00 88.69 170 VAL A CA 1
ATOM 1346 C C . VAL A 1 170 ? 3.897 9.641 4.643 1.00 88.69 170 VAL A C 1
ATOM 1348 O O . VAL A 1 170 ? 3.838 8.595 5.278 1.00 88.69 170 VAL A O 1
ATOM 1351 N N . LYS A 1 171 ? 4.996 10.406 4.645 1.00 88.00 171 LYS A N 1
ATOM 1352 C CA . LYS A 1 171 ? 6.240 10.024 5.336 1.00 88.00 171 LYS A CA 1
ATOM 1353 C C . LYS A 1 171 ? 6.260 10.248 6.853 1.00 88.00 171 LYS A C 1
ATOM 1355 O O . LYS A 1 171 ? 7.089 9.683 7.556 1.00 88.00 171 LYS A O 1
ATOM 1360 N N . TYR A 1 172 ? 5.399 11.120 7.362 1.00 85.50 172 TYR A N 1
ATOM 1361 C CA . TYR A 1 172 ? 5.386 11.526 8.765 1.00 85.50 172 TYR A CA 1
ATOM 1362 C C . TYR A 1 172 ? 4.113 11.054 9.460 1.00 85.50 172 TYR A C 1
ATOM 1364 O O . TYR A 1 172 ? 3.035 11.024 8.864 1.00 85.50 172 TYR A O 1
ATOM 1372 N N . LEU A 1 173 ? 4.239 10.730 10.746 1.00 83.50 173 LEU A N 1
ATOM 1373 C CA . LEU A 1 173 ? 3.092 10.461 11.602 1.00 83.50 173 LEU A CA 1
ATOM 1374 C C . LEU A 1 173 ? 2.381 11.778 11.919 1.00 83.50 173 LEU A C 1
ATOM 1376 O O . LEU A 1 173 ? 2.995 12.762 12.328 1.00 83.50 173 LEU A O 1
ATOM 1380 N N . SER A 1 174 ? 1.072 11.799 11.719 1.00 84.19 174 SER A N 1
ATOM 1381 C CA . SER A 1 174 ? 0.209 12.933 12.041 1.00 84.19 174 SER A CA 1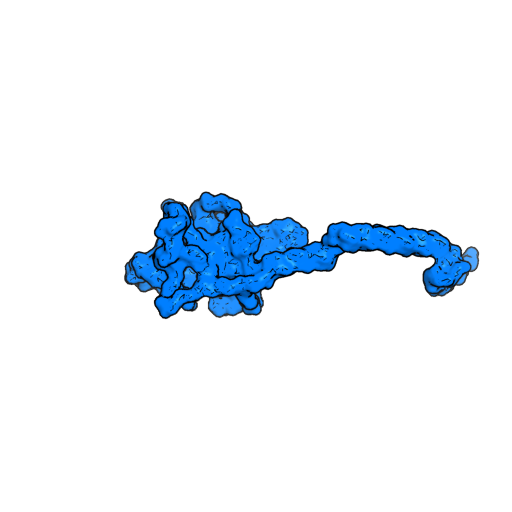
ATOM 1382 C C . SER A 1 174 ? -1.176 12.437 12.440 1.00 84.19 174 SER A C 1
ATOM 1384 O O . SER A 1 174 ? -1.475 11.249 12.341 1.00 84.19 174 SER A O 1
ATOM 1386 N N . LYS A 1 175 ? -2.071 13.343 12.842 1.00 82.75 175 LYS A N 1
ATOM 1387 C CA . LYS A 1 175 ? -3.478 12.984 13.086 1.00 82.75 175 LYS A CA 1
ATOM 1388 C C . LYS A 1 175 ? -4.157 12.379 11.846 1.00 82.75 175 LYS A C 1
ATOM 1390 O O . LYS A 1 175 ? -5.065 11.570 11.988 1.00 82.75 175 LYS A O 1
ATOM 1395 N N . ALA A 1 176 ? -3.696 12.719 10.639 1.00 84.44 176 ALA A N 1
ATOM 1396 C CA . ALA A 1 176 ? -4.210 12.154 9.391 1.00 84.44 176 ALA A CA 1
ATOM 1397 C C . ALA A 1 176 ? -3.810 10.682 9.187 1.00 84.44 176 ALA A C 1
ATOM 1399 O O . ALA A 1 176 ? -4.481 9.968 8.448 1.00 84.44 176 ALA A O 1
ATOM 1400 N N . THR A 1 177 ? -2.739 10.213 9.840 1.00 87.62 177 THR A N 1
ATOM 1401 C CA . THR A 1 177 ? -2.270 8.817 9.763 1.00 87.62 177 THR A CA 1
ATOM 1402 C C . THR A 1 177 ? -2.785 7.943 10.905 1.00 87.62 177 THR A C 1
ATOM 1404 O O . THR A 1 177 ? -2.400 6.778 10.992 1.00 87.62 177 THR A O 1
ATOM 1407 N N . MET A 1 178 ? -3.597 8.499 11.811 1.00 89.44 178 MET A N 1
ATOM 1408 C CA . MET A 1 178 ? -4.159 7.772 12.947 1.00 89.44 178 MET A CA 1
ATOM 1409 C C . MET A 1 178 ? -5.450 7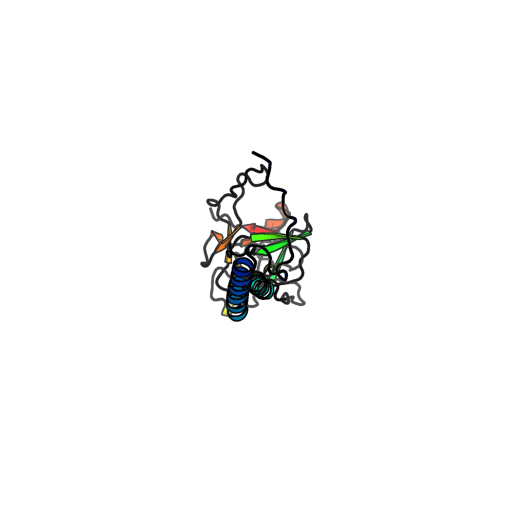.065 12.536 1.00 89.44 178 MET A C 1
ATOM 1411 O O . MET A 1 178 ? -6.419 7.682 12.086 1.00 89.44 178 MET A O 1
ATOM 1415 N N . TRP A 1 179 ? -5.445 5.753 12.723 1.00 90.12 179 TRP A N 1
ATOM 1416 C CA . TRP A 1 179 ? -6.563 4.856 12.487 1.00 90.12 179 TRP A CA 1
ATOM 1417 C C . TRP A 1 179 ? -6.932 4.181 13.801 1.00 90.12 179 TRP A C 1
ATOM 1419 O O . TRP A 1 179 ? -6.070 3.934 14.640 1.00 90.12 179 TRP A O 1
ATOM 1429 N N . SER A 1 180 ? -8.205 3.864 13.989 1.00 88.50 180 SER A N 1
ATOM 1430 C CA . SER A 1 180 ? -8.646 3.045 15.113 1.00 88.50 180 SER A CA 1
ATOM 1431 C C . SER A 1 180 ? -9.594 1.960 14.635 1.00 88.50 180 SER A C 1
ATOM 1433 O O . SER A 1 180 ? -10.301 2.104 13.631 1.00 88.50 180 SER A O 1
ATOM 1435 N N . VAL A 1 181 ? -9.599 0.849 15.364 1.00 87.19 181 VAL A N 1
ATOM 1436 C CA . VAL A 1 181 ? -10.592 -0.198 15.160 1.00 87.19 181 VAL A CA 1
ATOM 1437 C C . VAL A 1 181 ? -11.839 0.156 15.952 1.00 87.19 181 VAL A C 1
ATOM 1439 O O . VAL A 1 181 ? -11.757 0.459 17.142 1.00 87.19 181 VAL A O 1
ATOM 1442 N N . THR A 1 182 ? -12.998 0.078 15.309 1.00 84.25 182 THR A N 1
ATOM 1443 C CA . THR A 1 182 ? -14.301 0.214 15.961 1.00 84.25 182 THR A CA 1
ATOM 1444 C C . THR A 1 182 ? -15.167 -1.015 15.706 1.00 84.25 182 THR A C 1
ATOM 1446 O O . THR A 1 182 ? -14.960 -1.760 14.750 1.00 84.25 182 THR A O 1
ATOM 1449 N N . ALA A 1 183 ? -16.138 -1.258 16.587 1.00 79.19 183 ALA A N 1
ATOM 1450 C CA . ALA A 1 183 ? -17.130 -2.302 16.364 1.00 79.19 183 ALA A CA 1
ATOM 1451 C C . ALA A 1 183 ? -18.096 -1.905 15.232 1.00 79.19 183 ALA A C 1
ATOM 1453 O O . ALA A 1 183 ? -18.435 -0.723 15.071 1.00 79.19 183 ALA A O 1
ATOM 1454 N N . TRP A 1 184 ? -18.552 -2.912 14.476 1.00 77.75 184 TRP A N 1
ATOM 1455 C CA . TRP A 1 184 ? -19.524 -2.756 13.388 1.00 77.75 184 TRP A CA 1
ATOM 1456 C C . TRP A 1 184 ? -20.805 -2.074 13.851 1.00 77.75 184 TRP A C 1
ATOM 1458 O O . TRP A 1 184 ? -21.202 -1.049 13.299 1.00 77.75 184 TRP A O 1
ATOM 1468 N N . ASP A 1 185 ? -21.439 -2.659 14.870 1.00 80.50 185 ASP A N 1
ATOM 1469 C CA . ASP A 1 185 ? -22.697 -2.179 15.414 1.00 80.50 185 ASP A CA 1
ATOM 1470 C C . ASP A 1 185 ? -22.409 -0.997 16.347 1.00 80.50 185 ASP A C 1
ATOM 1472 O O . ASP A 1 185 ? -21.697 -1.155 17.343 1.00 80.50 185 ASP A O 1
ATOM 1476 N N . PRO A 1 186 ? -22.957 0.198 16.069 1.00 78.81 186 PRO A N 1
ATOM 1477 C CA . PRO A 1 186 ? -22.811 1.349 16.948 1.00 78.81 186 PRO A CA 1
ATOM 1478 C C . PRO A 1 186 ? -23.251 1.090 18.392 1.00 78.81 186 PRO A C 1
ATOM 1480 O O . PRO A 1 186 ? -22.719 1.726 19.299 1.00 78.81 186 PRO A O 1
ATOM 1483 N N . ARG A 1 187 ? -24.204 0.175 18.611 1.00 79.88 187 ARG A N 1
ATOM 1484 C CA . ARG A 1 187 ? -24.763 -0.110 19.940 1.00 79.88 187 ARG A CA 1
ATOM 1485 C C . ARG A 1 187 ? -23.798 -0.879 20.831 1.00 79.88 187 ARG A C 1
ATOM 1487 O O . ARG A 1 187 ? -23.744 -0.611 22.024 1.00 79.88 187 ARG A O 1
ATOM 1494 N N . THR A 1 188 ? -23.012 -1.780 20.250 1.00 75.75 188 THR A N 1
ATOM 1495 C CA . THR A 1 188 ? -22.063 -2.613 20.998 1.00 75.75 188 THR A CA 1
ATOM 1496 C C . THR A 1 188 ? -20.717 -1.923 21.205 1.00 75.75 188 THR A C 1
ATOM 1498 O O . THR A 1 188 ? -19.896 -2.396 21.983 1.00 75.75 188 THR A O 1
ATOM 1501 N N . ARG A 1 189 ? -20.475 -0.768 20.563 1.00 76.44 189 ARG A N 1
ATOM 1502 C CA . ARG A 1 189 ? -19.189 -0.051 20.645 1.00 76.44 189 ARG A CA 1
ATOM 1503 C C . ARG A 1 189 ? -18.716 0.204 22.066 1.00 76.44 189 ARG A C 1
ATOM 1505 O O . ARG A 1 189 ? -17.520 0.108 22.289 1.00 76.44 189 ARG A O 1
ATOM 1512 N N . LEU A 1 190 ? -19.628 0.528 22.985 1.00 74.50 190 LEU A N 1
ATOM 1513 C CA . LEU A 1 190 ? -19.288 0.816 24.379 1.00 74.50 190 LEU A CA 1
ATOM 1514 C C . LEU A 1 190 ? -18.792 -0.434 25.123 1.00 74.50 190 LEU A C 1
ATOM 1516 O O . LEU A 1 190 ? -17.920 -0.330 25.974 1.00 74.50 190 LEU A O 1
ATOM 1520 N N . GLU A 1 191 ? -19.326 -1.605 24.780 1.00 79.00 191 GLU A N 1
ATOM 1521 C CA . GLU A 1 191 ? -18.991 -2.884 25.416 1.00 79.00 191 GLU A CA 1
ATOM 1522 C C . GLU A 1 191 ? -17.634 -3.420 24.946 1.00 79.00 191 GLU A C 1
ATOM 1524 O O . GLU A 1 191 ? -16.958 -4.128 25.685 1.00 79.00 191 GLU A O 1
ATOM 1529 N N . PHE A 1 192 ? -17.226 -3.062 23.724 1.00 76.56 192 PHE A N 1
ATOM 1530 C CA . PHE A 1 192 ? -15.958 -3.488 23.135 1.00 76.56 192 PHE A CA 1
ATOM 1531 C C . PHE A 1 192 ? -14.790 -2.536 23.415 1.00 76.56 192 PHE A C 1
ATOM 1533 O O . PHE A 1 192 ? -13.663 -2.884 23.069 1.00 76.56 192 PHE A O 1
ATOM 1540 N N . VAL A 1 193 ? -15.006 -1.363 24.023 1.00 77.12 193 VAL A N 1
ATOM 1541 C CA . VAL A 1 193 ? -13.907 -0.430 24.343 1.00 77.12 193 VAL A CA 1
ATOM 1542 C C . VAL A 1 193 ? -12.848 -1.138 25.194 1.00 77.12 193 VAL A C 1
ATOM 1544 O O . VAL A 1 193 ? -13.185 -1.874 26.117 1.00 77.12 193 VAL A O 1
ATOM 1547 N N . ASP A 1 194 ? -11.572 -0.941 24.853 1.00 79.69 194 ASP A N 1
ATOM 1548 C CA . ASP A 1 194 ? -10.406 -1.517 25.544 1.00 79.69 194 ASP A CA 1
ATOM 1549 C C . ASP A 1 194 ? -10.309 -3.055 25.536 1.00 79.69 194 ASP A C 1
ATOM 1551 O O . ASP A 1 194 ? -9.464 -3.640 26.216 1.00 79.69 194 ASP A O 1
ATOM 1555 N N . THR A 1 195 ? -11.118 -3.735 24.721 1.00 85.06 195 THR A N 1
ATOM 1556 C CA . THR A 1 195 ? -10.973 -5.180 24.481 1.00 85.06 195 THR A CA 1
ATOM 1557 C C . THR A 1 195 ? -9.968 -5.455 23.353 1.00 85.06 195 THR A C 1
ATOM 1559 O O . THR A 1 195 ? -9.769 -4.596 22.485 1.00 85.06 195 THR A O 1
ATOM 1562 N N . PRO A 1 196 ? -9.292 -6.619 23.336 1.00 85.56 196 PRO A N 1
ATOM 1563 C CA . PRO A 1 196 ? -8.325 -6.938 22.293 1.00 85.56 196 PRO A CA 1
ATOM 1564 C C . PRO A 1 196 ? -9.012 -7.193 20.945 1.00 85.56 196 PRO A C 1
ATOM 1566 O O . PRO A 1 196 ? -10.043 -7.861 20.855 1.00 85.56 196 PRO A O 1
ATOM 1569 N N . VAL A 1 197 ? -8.417 -6.667 19.876 1.00 84.44 197 VAL A N 1
ATOM 1570 C CA . VAL A 1 197 ? -8.938 -6.798 18.513 1.00 84.44 197 VAL A CA 1
ATOM 1571 C C . VAL A 1 197 ? -8.604 -8.176 17.943 1.00 84.44 197 VAL A C 1
ATOM 1573 O O . VAL A 1 197 ? -7.445 -8.596 17.944 1.00 84.44 197 VAL A O 1
ATOM 1576 N N . LEU A 1 198 ? -9.614 -8.853 17.393 1.00 83.44 198 LEU A N 1
ATOM 1577 C CA . LEU A 1 198 ? -9.463 -10.121 16.676 1.00 83.44 198 LEU A CA 1
ATOM 1578 C C . LEU A 1 198 ? -9.037 -9.889 15.221 1.00 83.44 198 LEU A C 1
ATOM 1580 O O . LEU A 1 198 ? -9.469 -8.929 14.591 1.00 83.44 198 LEU A O 1
ATOM 1584 N N . GLN A 1 199 ? -8.236 -10.792 14.655 1.00 74.38 199 GLN A N 1
ATOM 1585 C CA . GLN A 1 199 ? -7.707 -10.651 13.290 1.00 74.38 199 GLN A CA 1
ATOM 1586 C C . GLN A 1 199 ? -8.763 -10.826 12.177 1.00 74.38 199 GLN A C 1
ATOM 1588 O O . GLN A 1 199 ? -8.558 -10.348 11.063 1.00 74.38 199 GLN A O 1
ATOM 1593 N N . GLU A 1 200 ? -9.884 -11.505 12.444 1.00 70.62 200 GLU A N 1
ATOM 1594 C CA . GLU A 1 200 ? -10.813 -11.961 11.395 1.00 70.62 200 GLU A CA 1
ATOM 1595 C C . GLU A 1 200 ? -11.908 -10.956 11.012 1.00 70.62 200 GLU A C 1
ATOM 1597 O O . GLU A 1 200 ? -12.455 -11.036 9.913 1.00 70.62 200 GLU A O 1
ATOM 1602 N N . THR A 1 201 ? -12.278 -10.015 11.882 1.00 58.50 201 THR A N 1
ATOM 1603 C CA . THR A 1 201 ? -13.378 -9.078 11.593 1.00 58.50 201 THR A CA 1
ATOM 1604 C C . THR A 1 201 ? -13.128 -7.741 12.271 1.00 58.50 201 THR A C 1
ATOM 1606 O O . THR A 1 201 ? -13.360 -7.574 13.464 1.00 58.50 201 THR A O 1
ATOM 1609 N N . VAL A 1 202 ? -12.640 -6.781 11.487 1.00 63.56 202 VAL A N 1
ATOM 1610 C CA . VAL A 1 202 ? -12.167 -5.485 11.979 1.00 63.56 202 VAL A CA 1
ATOM 1611 C C . VAL A 1 202 ? -12.746 -4.384 11.101 1.00 63.56 202 VAL A C 1
ATOM 1613 O O . VAL A 1 202 ? -12.480 -4.338 9.900 1.00 63.56 202 VAL A O 1
ATOM 1616 N N . TYR A 1 203 ? -13.507 -3.467 11.698 1.00 62.31 203 TYR A N 1
ATOM 1617 C CA . TYR A 1 203 ? -13.895 -2.227 11.032 1.00 62.31 203 TYR A CA 1
ATOM 1618 C C . TYR A 1 203 ? -12.898 -1.144 11.411 1.00 62.31 203 TYR A C 1
ATOM 1620 O O . TYR A 1 203 ? -12.746 -0.799 12.581 1.00 62.31 203 TYR A O 1
ATOM 1628 N N . ILE A 1 204 ? -12.188 -0.626 10.414 1.00 69.94 204 ILE A N 1
ATOM 1629 C CA . ILE A 1 204 ? -11.202 0.433 10.611 1.00 69.94 204 ILE A CA 1
ATOM 1630 C C . ILE A 1 204 ? -11.873 1.762 10.281 1.00 69.94 204 ILE A C 1
ATOM 1632 O O . ILE A 1 204 ? -12.380 1.962 9.176 1.00 69.94 204 ILE A O 1
ATOM 1636 N N . SER A 1 205 ? -11.862 2.676 11.243 1.00 62.22 205 SER A N 1
ATOM 1637 C CA . SER A 1 205 ? -12.340 4.045 11.078 1.00 62.22 205 SER A CA 1
ATOM 1638 C C . SER A 1 205 ? -11.194 5.027 11.283 1.00 62.22 205 SER A C 1
ATOM 1640 O O . SER A 1 205 ? -10.340 4.833 12.146 1.00 62.22 205 SER A O 1
ATOM 1642 N N . TRP A 1 206 ? -11.184 6.105 10.501 1.00 50.44 206 TRP A N 1
ATOM 1643 C CA . TRP A 1 206 ? -10.330 7.253 10.792 1.00 50.44 206 TRP A CA 1
ATOM 1644 C C . TRP A 1 206 ? -10.845 7.959 12.053 1.00 50.44 206 TRP A C 1
ATOM 1646 O O . TRP A 1 206 ? -12.046 8.215 12.184 1.00 50.44 206 TRP A O 1
ATOM 1656 N N . THR A 1 207 ? -9.940 8.281 12.976 1.00 49.66 207 THR A N 1
ATOM 1657 C CA . THR A 1 207 ? -10.280 9.050 14.174 1.00 49.66 207 THR A CA 1
ATOM 1658 C C . THR A 1 207 ? -10.344 10.533 13.835 1.00 49.66 207 THR A C 1
ATOM 1660 O O . THR A 1 207 ? -9.319 11.213 13.767 1.00 49.66 207 THR A O 1
ATOM 1663 N N . SER A 1 208 ? -11.564 11.047 13.673 1.00 36.41 208 SER A N 1
ATOM 1664 C CA . SER A 1 208 ? -11.843 12.480 13.767 1.00 36.41 208 SER A CA 1
ATOM 1665 C C . SER A 1 208 ? -11.602 12.939 15.196 1.00 36.41 208 SER A C 1
ATOM 1667 O O . SER A 1 208 ? -12.527 12.948 16.004 1.00 36.41 208 SER A O 1
ATOM 1669 N N . VAL A 1 209 ? -10.371 13.302 15.539 1.00 37.91 209 VAL A N 1
ATOM 1670 C CA . VAL A 1 209 ? -10.135 14.033 16.786 1.00 37.91 209 VAL A CA 1
ATOM 1671 C C . VAL A 1 209 ? -10.595 15.471 16.547 1.00 37.91 209 VAL A C 1
ATOM 1673 O O . VAL A 1 209 ? -9.825 16.283 16.030 1.00 37.91 209 VAL A O 1
ATOM 1676 N N . THR A 1 210 ? -11.873 15.738 16.834 1.00 32.25 210 THR A N 1
ATOM 1677 C CA . THR A 1 210 ? -12.367 17.089 17.153 1.00 32.25 210 THR A CA 1
ATOM 1678 C C . THR A 1 210 ? -11.618 17.650 18.348 1.00 32.25 210 THR A C 1
ATOM 1680 O O . THR A 1 210 ? -11.399 16.870 19.303 1.00 32.25 210 THR A O 1
#

Sequence (210 aa):
MDPRPFVNAYSARTRVGNWNEDQFRIERENADYERLKAAGLLRHQLVEKIKSRFLAPVKTTGHGDGHMRFGDIVQVRNDAQDTTLAVHTDNEISWTVSACKKSASSKRTSFRVVPCSGPMDELTGNTVLYGQPFALQSCVEPEWYLASDSIEKLQSLSNIAYGRNRVFMVKYLSKATMWSVTAWDPRTRLEFVDTPVLQETVYISWTSVT

pLDDT: mean 80.27, std 12.47, range [32.25, 94.44]

Organism: Oikopleura dioica (NCBI:txid34765)

Radius of gyration: 26.34 Å; chains: 1; bounding box: 47×38×91 Å

Foldseek 3Di:
DDDDPDDPDDPLVDPDDPSVVVVVVVVVVVVVVVVCVVVLNPPVSLVVVVCCLFFVADDFDADPVQFDFQFTKAWDADPVQQWTKFQDQDSVGFQFIDTDHDDHHTLGRIWGKHALDDDSVVRGPPFAAAPHKIWTAGSSDRQKTKFWDQVQAPPDPDPVRPNDTGIGIDRDRDLRRIKGWADPDPVCRVVRGGPGDGRPDTDIDRDPPD

Secondary structure (DSSP, 8-state):
-PPPP-PPPPPTTS--SSHHHHHHHHHHHHHHHHHHHHHT-SHHHHHHHHHHHHS-B-PPP--TT-B-BTT-EE--EEGGGTEEEEE---TT---BEEEEES--SBTTT-EEEEESSS-HHHHTTPBPBTT-EEEEEESS-TT-EEEEEEEEE---SSTTTTTPEEEEEESS--GGG-EEEE-SSTTTHHHHTTPBPBSS--EEEE----